Protein AF-A0A7V6V5A8-F1 (afdb_monomer_lite)

Secondary structure (DSSP, 8-state):
-HHHHHHHHHHHHHHHHHHHHHHHHHHHHHHHHHHHHHHHHHHHHHHHHHHHHHHHHHHHHHHHHHHHHHHHHHHHHHHHHHHTTS----------------------------------PPPP--------------S--TTS--------HHHHHHS-HHHHHHHHHHTT--HHHHHHHTT--HHHHHHHHHHHHHT----

Structure (mmCIF, N/CA/C/O backbone):
data_AF-A0A7V6V5A8-F1
#
_entry.id   AF-A0A7V6V5A8-F1
#
loop_
_atom_site.group_PDB
_atom_site.id
_atom_site.type_symbol
_atom_site.label_atom_id
_atom_site.label_alt_id
_atom_site.label_comp_id
_atom_site.label_asym_id
_atom_site.label_entity_id
_atom_site.label_seq_id
_atom_site.pdbx_PDB_ins_code
_atom_site.Cartn_x
_atom_site.Cartn_y
_atom_site.Cartn_z
_atom_site.occu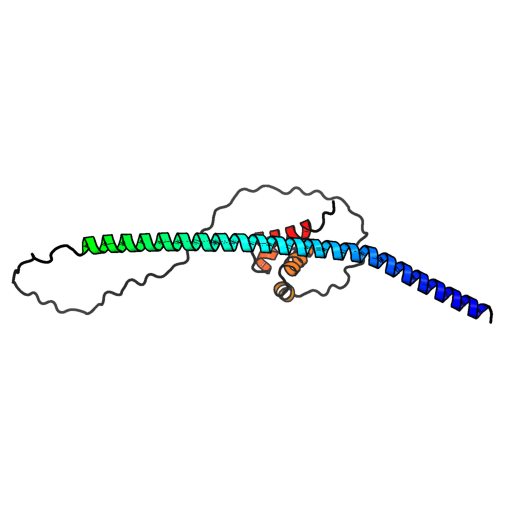pancy
_atom_site.B_iso_or_equiv
_atom_site.auth_seq_id
_atom_site.auth_comp_id
_atom_site.auth_asym_id
_atom_site.auth_atom_id
_atom_site.pdbx_PDB_model_num
ATOM 1 N N . MET A 1 1 ? 39.277 14.560 -41.564 1.00 68.56 1 MET A N 1
ATOM 2 C CA . MET A 1 1 ? 38.309 15.421 -40.842 1.00 68.56 1 MET A CA 1
ATOM 3 C C . MET A 1 1 ? 36.874 14.905 -40.958 1.00 68.56 1 MET A C 1
ATOM 5 O O . MET A 1 1 ? 36.234 14.772 -39.927 1.00 68.56 1 MET A O 1
ATOM 9 N N . SER A 1 2 ? 36.402 14.507 -42.145 1.00 85.44 2 SER A N 1
ATOM 10 C CA . SER A 1 2 ? 35.048 13.951 -42.369 1.00 85.44 2 SER A CA 1
ATOM 11 C C . SER A 1 2 ? 34.701 12.685 -41.563 1.00 85.44 2 SER A C 1
ATOM 13 O O . SER A 1 2 ? 33.570 12.532 -41.111 1.00 85.44 2 SER A O 1
ATOM 15 N N . ALA A 1 3 ? 35.663 11.784 -41.336 1.00 90.06 3 ALA A N 1
ATOM 16 C CA . ALA A 1 3 ? 35.426 10.569 -40.548 1.00 90.06 3 ALA A CA 1
ATOM 17 C C . ALA A 1 3 ? 35.150 10.867 -39.061 1.00 90.06 3 ALA A C 1
ATOM 19 O O . ALA A 1 3 ? 34.267 10.266 -38.459 1.00 90.06 3 ALA A O 1
ATOM 20 N N . ILE A 1 4 ? 35.858 11.843 -38.482 1.00 91.81 4 ILE A N 1
ATOM 21 C CA . ILE A 1 4 ? 35.695 12.229 -37.072 1.00 91.81 4 ILE A CA 1
ATOM 22 C C . ILE A 1 4 ? 34.322 12.878 -36.864 1.00 91.81 4 ILE A C 1
ATOM 24 O O . ILE A 1 4 ? 33.613 12.535 -35.922 1.00 91.81 4 ILE A O 1
ATOM 28 N N . THR A 1 5 ? 33.905 13.759 -37.779 1.00 93.69 5 THR A N 1
ATOM 29 C CA . THR A 1 5 ? 32.572 14.375 -37.725 1.00 93.69 5 THR A CA 1
ATOM 30 C C . THR A 1 5 ? 31.456 13.341 -37.867 1.00 93.69 5 THR A C 1
ATOM 32 O O . THR A 1 5 ? 30.456 13.438 -37.164 1.00 93.69 5 THR A O 1
ATOM 35 N N . ALA A 1 6 ? 31.633 12.313 -38.707 1.00 93.06 6 ALA A N 1
ATOM 36 C CA . ALA A 1 6 ? 30.655 11.231 -38.845 1.00 93.06 6 ALA A CA 1
ATOM 37 C C . ALA A 1 6 ? 30.511 10.405 -37.553 1.00 93.06 6 ALA A C 1
ATOM 39 O O . ALA A 1 6 ? 29.392 10.109 -37.132 1.00 93.06 6 ALA A O 1
ATOM 40 N N . VAL A 1 7 ? 31.625 10.096 -36.878 1.00 95.44 7 VAL A N 1
ATOM 41 C CA . VAL A 1 7 ? 31.605 9.385 -35.588 1.00 95.44 7 VAL A CA 1
ATOM 42 C C . VAL A 1 7 ? 30.905 10.218 -34.512 1.00 95.44 7 VAL A C 1
ATOM 44 O O . VAL A 1 7 ? 30.037 9.696 -33.814 1.00 95.44 7 VAL A O 1
ATOM 47 N N . LEU A 1 8 ? 31.192 11.519 -34.414 1.00 94.62 8 LEU A N 1
ATOM 48 C CA . LEU A 1 8 ? 30.535 12.393 -33.434 1.00 94.62 8 LEU A CA 1
ATOM 49 C C . LEU A 1 8 ? 29.016 12.474 -33.645 1.00 94.62 8 LEU A C 1
ATOM 51 O O . LEU A 1 8 ? 28.260 12.406 -32.677 1.00 94.62 8 LEU A O 1
ATOM 55 N N . ILE A 1 9 ? 28.564 12.546 -34.900 1.00 94.94 9 ILE A N 1
ATOM 56 C CA . ILE A 1 9 ? 27.133 12.541 -35.233 1.00 94.94 9 ILE A CA 1
ATOM 57 C C . ILE A 1 9 ? 26.485 11.207 -34.834 1.00 94.94 9 ILE A C 1
ATOM 59 O O . ILE A 1 9 ? 25.392 11.208 -34.270 1.00 94.94 9 ILE A O 1
ATOM 63 N N . SER A 1 10 ? 27.162 10.076 -35.059 1.00 95.19 10 SER A N 1
ATOM 64 C CA . SER A 1 10 ? 26.635 8.759 -34.673 1.00 95.19 10 SER A CA 1
ATOM 65 C C . SER A 1 10 ? 26.472 8.605 -33.155 1.00 95.19 10 SER A C 1
ATOM 67 O O . SER A 1 10 ? 25.456 8.088 -32.695 1.00 95.19 10 SER A O 1
ATOM 69 N N . ILE A 1 11 ? 27.419 9.128 -32.370 1.00 96.06 11 ILE A N 1
ATOM 70 C CA . ILE A 1 11 ? 27.354 9.109 -30.903 1.00 96.06 11 ILE A CA 1
ATOM 71 C C . ILE A 1 11 ? 26.218 10.010 -30.411 1.00 96.06 11 ILE A C 1
ATOM 73 O O . ILE A 1 11 ? 25.440 9.599 -29.553 1.00 96.06 11 ILE A O 1
ATOM 77 N N . ALA A 1 12 ? 26.078 11.213 -30.974 1.00 96.50 12 ALA A N 1
ATOM 78 C CA . ALA A 1 12 ? 24.984 12.114 -30.620 1.00 96.50 12 ALA A CA 1
ATOM 79 C C . ALA A 1 12 ? 23.611 11.482 -30.911 1.00 96.50 12 ALA A C 1
ATOM 81 O O . ALA A 1 12 ? 22.717 11.535 -30.067 1.00 96.50 12 ALA A O 1
ATOM 82 N N . ALA A 1 13 ? 23.461 10.819 -32.063 1.00 96.25 13 ALA A N 1
ATOM 83 C CA . ALA A 1 13 ? 22.238 10.100 -32.412 1.00 96.25 13 ALA A CA 1
ATOM 84 C C . ALA A 1 13 ? 21.942 8.947 -31.436 1.00 96.25 13 ALA A C 1
ATOM 86 O O . ALA A 1 13 ? 20.798 8.781 -31.012 1.00 96.25 13 ALA A O 1
ATOM 87 N N . LEU A 1 14 ? 22.969 8.194 -31.024 1.00 96.62 14 LEU A N 1
ATOM 88 C CA . LEU A 1 14 ? 22.838 7.127 -30.028 1.00 96.62 14 LEU A CA 1
ATOM 89 C C . LEU A 1 14 ? 22.358 7.672 -28.673 1.00 96.62 14 LEU A C 1
ATOM 91 O O . LEU A 1 14 ? 21.440 7.113 -28.078 1.00 96.62 14 LEU A O 1
ATOM 95 N N . LEU A 1 15 ? 22.940 8.775 -28.194 1.00 96.31 15 LEU A N 1
ATOM 96 C CA . LEU A 1 15 ? 22.560 9.382 -26.914 1.00 96.31 15 LEU A CA 1
ATOM 97 C C . LEU A 1 15 ? 21.110 9.872 -26.919 1.00 96.31 15 LEU A C 1
ATOM 99 O O . LEU A 1 15 ? 20.386 9.657 -25.948 1.00 96.31 15 LEU A O 1
ATOM 103 N N . ILE A 1 16 ? 20.668 10.474 -28.025 1.00 96.25 16 ILE A N 1
ATOM 104 C CA . ILE A 1 16 ? 19.274 10.897 -28.193 1.00 96.25 16 ILE A CA 1
ATOM 105 C C . ILE A 1 16 ? 18.347 9.678 -28.182 1.00 96.25 16 ILE A C 1
ATOM 107 O O . ILE A 1 16 ? 17.332 9.692 -27.489 1.00 96.25 16 ILE A O 1
ATOM 111 N N . ALA A 1 17 ? 18.702 8.602 -28.888 1.00 95.81 17 ALA A N 1
ATOM 112 C CA . ALA A 1 17 ? 17.904 7.379 -28.904 1.00 95.81 17 ALA A CA 1
ATOM 113 C C . ALA A 1 17 ? 17.775 6.753 -27.505 1.00 95.81 17 ALA A C 1
ATOM 115 O O . ALA A 1 17 ? 16.677 6.360 -27.112 1.00 95.81 17 ALA A O 1
ATOM 116 N N . ILE A 1 18 ? 18.863 6.717 -26.727 1.00 94.56 18 ILE A N 1
ATOM 117 C CA . ILE A 1 18 ? 18.848 6.220 -25.343 1.00 94.56 18 ILE A CA 1
ATOM 118 C C . ILE A 1 18 ? 17.965 7.107 -24.460 1.00 94.56 18 ILE A C 1
ATOM 120 O O . ILE A 1 18 ? 17.141 6.579 -23.721 1.00 94.56 18 ILE A O 1
ATOM 124 N N . ALA A 1 19 ? 18.086 8.434 -24.555 1.00 92.94 19 ALA A N 1
ATOM 125 C CA . ALA A 1 19 ? 17.271 9.364 -23.772 1.00 92.94 19 ALA A CA 1
ATOM 126 C C . ALA A 1 19 ? 15.770 9.240 -24.090 1.00 92.94 19 ALA A C 1
ATOM 128 O O . ALA A 1 19 ? 14.932 9.274 -23.190 1.00 92.94 19 ALA A O 1
ATOM 129 N N . LEU A 1 20 ? 15.418 9.048 -25.364 1.00 90.44 20 LEU A N 1
ATOM 130 C CA . LEU A 1 20 ? 14.035 8.788 -25.765 1.00 90.44 20 LEU A CA 1
ATOM 131 C C . LEU A 1 20 ? 13.553 7.427 -25.254 1.00 90.44 20 LEU A C 1
ATOM 133 O O . LEU A 1 20 ? 12.428 7.319 -24.773 1.00 90.44 20 LEU A O 1
ATOM 137 N N . PHE A 1 21 ? 14.402 6.400 -25.312 1.00 90.94 21 PHE A N 1
ATOM 138 C CA . PHE A 1 21 ? 14.072 5.072 -24.803 1.00 90.94 21 PHE A CA 1
ATOM 139 C C . PHE A 1 21 ? 13.821 5.083 -23.289 1.00 90.94 21 PHE A C 1
ATOM 141 O O . PHE A 1 21 ? 12.821 4.528 -22.832 1.00 90.94 21 PHE A O 1
ATOM 148 N N . THR A 1 22 ? 14.677 5.748 -22.506 1.00 90.62 22 THR A N 1
ATOM 149 C CA . THR A 1 22 ? 14.510 5.853 -21.049 1.00 90.62 22 THR A CA 1
ATOM 150 C C . THR A 1 22 ? 13.278 6.670 -20.680 1.00 90.62 22 THR A C 1
ATOM 152 O O . THR A 1 22 ? 12.503 6.218 -19.840 1.00 90.62 22 THR A O 1
ATOM 155 N N . MET A 1 23 ? 13.035 7.806 -21.342 1.00 88.12 23 MET A N 1
ATOM 156 C CA . MET A 1 23 ? 11.841 8.635 -21.129 1.00 88.12 23 MET A CA 1
ATOM 157 C C . MET A 1 23 ? 10.552 7.856 -21.425 1.00 88.12 23 MET A C 1
ATOM 159 O O . MET A 1 23 ? 9.600 7.900 -20.645 1.00 88.12 23 MET A O 1
ATOM 163 N N . SER A 1 24 ? 10.518 7.108 -22.531 1.00 82.31 24 SER A N 1
ATOM 164 C CA . SER A 1 24 ? 9.360 6.286 -22.900 1.00 82.31 24 SER A CA 1
ATOM 165 C C . SER A 1 24 ? 9.109 5.164 -21.894 1.00 82.31 24 SER A C 1
ATOM 167 O O . SER A 1 24 ? 7.960 4.910 -21.538 1.00 82.31 24 SER A O 1
ATOM 169 N N . ARG A 1 25 ? 10.168 4.527 -21.375 1.00 79.62 25 ARG A N 1
ATOM 170 C CA . ARG A 1 25 ? 10.032 3.506 -20.325 1.00 79.62 25 ARG A CA 1
ATOM 171 C C . ARG A 1 25 ? 9.592 4.091 -18.985 1.00 79.62 25 ARG A C 1
ATOM 173 O O . ARG A 1 25 ? 8.800 3.471 -18.284 1.00 79.62 25 ARG A O 1
ATOM 180 N N . GLN A 1 26 ? 10.095 5.272 -18.633 1.00 79.12 26 GLN A N 1
ATOM 181 C CA . GLN A 1 26 ? 9.761 5.946 -17.380 1.00 79.12 26 GLN A CA 1
ATOM 182 C C . GLN A 1 26 ? 8.303 6.385 -17.330 1.00 79.12 26 GLN A C 1
ATOM 184 O O . GLN A 1 26 ? 7.700 6.268 -16.273 1.00 79.12 26 GLN A O 1
ATOM 189 N N . LYS A 1 27 ? 7.720 6.843 -18.444 1.00 78.94 27 LYS A N 1
ATOM 190 C CA . LYS A 1 27 ? 6.299 7.223 -18.482 1.00 78.94 27 LYS A CA 1
ATOM 191 C C . LYS A 1 27 ? 5.378 6.055 -18.134 1.00 78.94 27 LYS A C 1
ATOM 193 O O . LYS A 1 27 ? 4.579 6.178 -17.215 1.00 78.94 27 LYS A O 1
ATOM 198 N N . ALA A 1 28 ? 5.567 4.916 -18.802 1.00 72.88 28 ALA A N 1
ATOM 199 C CA . ALA A 1 28 ? 4.766 3.716 -18.555 1.00 72.88 28 ALA A CA 1
ATOM 200 C C . ALA A 1 28 ? 4.934 3.184 -17.123 1.00 72.88 28 ALA A C 1
ATOM 202 O O . ALA A 1 28 ? 3.999 2.659 -16.535 1.00 72.88 28 ALA A O 1
ATOM 203 N N . PHE A 1 29 ? 6.128 3.335 -16.548 1.00 75.12 29 PHE A N 1
ATOM 204 C CA . PHE A 1 29 ? 6.374 2.980 -15.157 1.00 75.12 29 PHE A CA 1
ATOM 205 C C . PHE A 1 29 ? 5.666 3.955 -14.209 1.00 75.12 29 PHE A C 1
ATOM 207 O O . PHE A 1 29 ? 4.905 3.526 -13.354 1.00 75.12 29 PHE A O 1
ATOM 214 N N . MET A 1 30 ? 5.863 5.263 -14.389 1.00 76.12 30 MET A N 1
ATOM 215 C CA . MET A 1 30 ? 5.342 6.308 -13.504 1.00 76.12 30 MET A CA 1
ATOM 216 C C . MET A 1 30 ? 3.815 6.280 -13.386 1.00 76.12 30 MET A C 1
ATOM 218 O O . MET A 1 30 ? 3.296 6.481 -12.292 1.00 76.12 30 MET A O 1
ATOM 222 N N . GLU A 1 31 ? 3.106 6.000 -14.481 1.00 80.88 31 GLU A N 1
ATOM 223 C CA . GLU A 1 31 ? 1.644 5.866 -14.475 1.00 80.88 31 GLU A CA 1
ATOM 224 C C . GLU A 1 31 ? 1.182 4.754 -13.520 1.00 80.88 31 GLU A C 1
ATOM 226 O O . GLU A 1 31 ? 0.312 4.995 -12.685 1.00 80.88 31 GLU A O 1
ATOM 231 N N . SER A 1 32 ? 1.841 3.593 -13.536 1.00 77.75 32 SER A N 1
ATOM 232 C CA . SER A 1 32 ? 1.533 2.482 -12.626 1.00 77.75 32 SER A CA 1
ATOM 233 C C . SER A 1 32 ? 1.827 2.805 -11.157 1.00 77.75 32 SER A C 1
ATOM 235 O O . SER A 1 32 ? 1.059 2.416 -10.279 1.00 77.75 32 SER A O 1
ATOM 237 N N . TYR A 1 33 ? 2.913 3.535 -10.864 1.00 77.56 33 TYR A N 1
ATOM 238 C CA . TYR A 1 33 ? 3.215 3.969 -9.488 1.00 77.56 33 TYR A CA 1
ATOM 239 C C . TYR A 1 33 ? 2.201 4.978 -8.976 1.00 77.56 33 TYR A C 1
ATOM 241 O O . TYR A 1 33 ? 1.793 4.908 -7.820 1.00 77.56 33 TYR A O 1
ATOM 249 N N . LEU A 1 34 ? 1.809 5.923 -9.827 1.00 83.38 34 LEU A N 1
ATOM 250 C CA . LEU A 1 34 ? 0.877 6.976 -9.457 1.00 83.38 34 LEU A CA 1
ATOM 251 C C . LEU A 1 34 ? -0.529 6.414 -9.238 1.00 83.38 34 LEU A C 1
ATOM 253 O O . LEU A 1 34 ? -1.215 6.837 -8.310 1.00 83.38 34 LEU A O 1
ATOM 257 N N . GLN A 1 35 ? -0.923 5.421 -10.036 1.00 86.50 35 GLN A N 1
ATOM 258 C CA . GLN A 1 35 ? -2.166 4.689 -9.837 1.00 86.50 35 GLN A CA 1
ATOM 259 C C . GLN A 1 35 ? -2.150 3.910 -8.518 1.00 86.50 35 GLN A C 1
ATOM 261 O O . GLN A 1 35 ? -3.003 4.154 -7.673 1.00 86.50 35 GLN A O 1
ATOM 266 N N . LEU A 1 36 ? -1.132 3.075 -8.283 1.00 84.94 36 LEU A N 1
ATOM 267 C CA . LEU A 1 36 ? -1.008 2.318 -7.032 1.00 84.94 36 LEU A CA 1
ATOM 268 C C . LEU A 1 36 ? -0.982 3.235 -5.801 1.00 84.94 36 LEU A C 1
ATOM 270 O O . LEU A 1 36 ? -1.574 2.922 -4.769 1.00 84.94 36 LEU A O 1
ATOM 274 N N . PHE A 1 37 ? -0.295 4.373 -5.904 1.00 87.56 37 PHE A N 1
ATOM 275 C CA . PHE A 1 37 ? -0.231 5.360 -4.834 1.00 87.56 37 PHE A CA 1
ATOM 276 C C . PHE A 1 37 ? -1.600 5.981 -4.547 1.00 87.56 37 PHE A C 1
ATOM 278 O O . PHE A 1 37 ? -1.985 6.070 -3.384 1.00 87.56 37 PHE A O 1
ATOM 285 N N . ASN A 1 38 ? -2.347 6.373 -5.581 1.00 91.12 38 ASN A N 1
ATOM 286 C CA . ASN A 1 38 ? -3.700 6.900 -5.417 1.00 91.12 38 ASN A CA 1
ATOM 287 C C . ASN A 1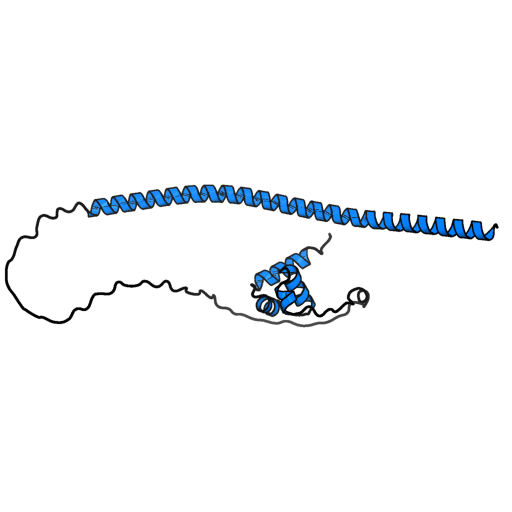 38 ? -4.661 5.850 -4.857 1.00 91.12 38 ASN A C 1
ATOM 289 O O . ASN A 1 38 ? -5.458 6.182 -3.984 1.00 91.12 38 ASN A O 1
ATOM 293 N N . ASP A 1 39 ? -4.552 4.599 -5.299 1.00 92.56 39 ASP A N 1
ATOM 294 C CA . ASP A 1 39 ? -5.372 3.497 -4.793 1.00 92.56 39 ASP A CA 1
ATOM 295 C C . ASP A 1 39 ? -5.084 3.252 -3.306 1.00 92.56 39 ASP A C 1
ATOM 297 O O . ASP A 1 39 ? -6.003 3.205 -2.491 1.00 92.56 39 ASP A O 1
ATOM 301 N N . THR A 1 40 ? -3.802 3.216 -2.925 1.00 91.81 40 THR A N 1
ATOM 302 C CA . THR A 1 40 ? -3.374 3.073 -1.523 1.00 91.81 40 THR A CA 1
ATOM 303 C C . THR A 1 40 ? -3.832 4.261 -0.673 1.00 91.81 40 THR A C 1
ATOM 305 O O . THR A 1 40 ? -4.287 4.089 0.456 1.00 91.81 40 THR A O 1
ATOM 308 N N . LEU A 1 41 ? -3.725 5.483 -1.202 1.00 92.06 41 LEU A N 1
ATOM 309 C CA . LEU A 1 41 ? -4.172 6.692 -0.515 1.00 92.06 41 LEU A CA 1
ATOM 310 C C . LEU A 1 41 ? -5.694 6.690 -0.328 1.00 92.06 41 LEU A C 1
ATOM 312 O O . LEU A 1 41 ? -6.184 7.060 0.739 1.00 92.06 41 LEU A O 1
ATOM 316 N N . SER A 1 42 ? -6.430 6.237 -1.343 1.00 92.69 42 SER A N 1
ATOM 317 C CA . SER A 1 42 ? -7.880 6.075 -1.301 1.00 92.69 42 SER A CA 1
ATOM 318 C C . SER A 1 42 ? -8.285 5.033 -0.261 1.00 92.69 42 SER A C 1
ATOM 320 O O . SER A 1 42 ? -9.138 5.314 0.578 1.00 92.69 42 SER A O 1
ATOM 322 N N . GLU A 1 43 ? -7.644 3.866 -0.252 1.00 92.25 43 GLU A N 1
ATOM 323 C CA . GLU A 1 43 ? -7.896 2.812 0.735 1.00 92.25 43 GLU A CA 1
ATOM 324 C C . GLU A 1 43 ? -7.614 3.303 2.161 1.00 92.25 43 GLU A C 1
ATOM 326 O O . GLU A 1 43 ? -8.467 3.182 3.038 1.00 92.25 43 GLU A O 1
ATOM 331 N N . ALA A 1 44 ? -6.471 3.955 2.386 1.00 92.06 44 ALA A N 1
ATOM 332 C CA . ALA A 1 44 ? -6.131 4.528 3.686 1.00 92.06 44 ALA A CA 1
ATOM 333 C C . ALA A 1 44 ? -7.136 5.603 4.134 1.00 92.06 44 ALA A C 1
ATOM 335 O O . ALA A 1 44 ? -7.461 5.698 5.320 1.00 92.06 44 ALA A O 1
ATOM 336 N N . SER A 1 45 ? -7.648 6.408 3.197 1.00 92.12 45 SER A N 1
ATOM 337 C CA . SER A 1 45 ? -8.674 7.410 3.498 1.00 92.12 45 SER A CA 1
ATOM 338 C C . SER A 1 45 ? -10.017 6.781 3.878 1.00 92.12 45 SER A C 1
ATOM 340 O O . SER A 1 45 ? -10.686 7.280 4.780 1.00 92.12 45 SER A O 1
ATOM 342 N N . LEU A 1 46 ? -10.370 5.652 3.260 1.00 93.25 46 LEU A N 1
ATOM 343 C CA . LEU A 1 46 ? -11.602 4.921 3.536 1.00 93.25 46 LEU A CA 1
ATOM 344 C C . LEU A 1 46 ? -11.541 4.230 4.903 1.00 93.25 46 LEU A C 1
ATOM 346 O O . LEU A 1 46 ? -12.457 4.374 5.704 1.00 93.25 46 LEU A O 1
ATOM 350 N N . VAL A 1 47 ? -10.412 3.595 5.229 1.00 94.88 47 VAL A N 1
ATOM 351 C CA . VAL A 1 47 ? -10.172 3.020 6.565 1.00 94.88 47 VAL A CA 1
ATOM 352 C C . VAL A 1 47 ? -10.237 4.093 7.649 1.00 94.88 47 VAL A C 1
ATOM 354 O O . VAL A 1 47 ? -10.796 3.866 8.720 1.00 94.88 47 VAL A O 1
ATOM 357 N N . ARG A 1 48 ? -9.687 5.284 7.385 1.00 94.56 48 ARG A N 1
ATOM 358 C CA 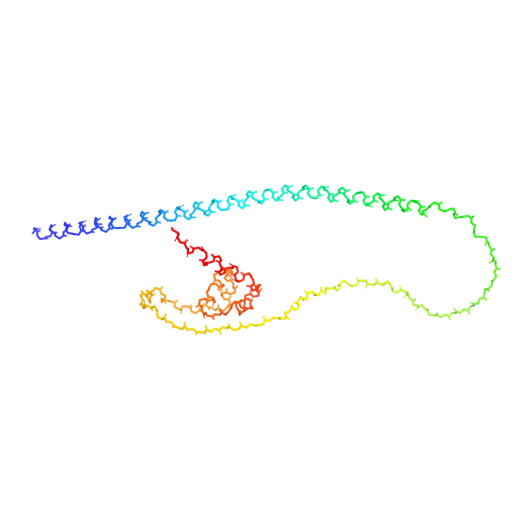. ARG A 1 48 ? -9.793 6.412 8.315 1.00 94.56 48 ARG A CA 1
ATOM 359 C C . ARG A 1 48 ? -11.253 6.794 8.564 1.00 94.56 48 ARG A C 1
ATOM 361 O O . ARG A 1 48 ? -11.608 7.042 9.711 1.00 94.56 48 ARG A O 1
ATOM 368 N N . GLN A 1 49 ? -12.067 6.851 7.515 1.00 94.31 49 GLN A N 1
ATOM 369 C CA . GLN A 1 49 ? -13.484 7.185 7.627 1.00 94.31 49 GLN A CA 1
ATOM 370 C C . GLN A 1 49 ? -14.259 6.120 8.418 1.00 94.31 49 GLN A C 1
ATOM 372 O O . GLN A 1 49 ? -15.047 6.466 9.297 1.00 94.31 49 GLN A O 1
ATOM 377 N N . ASP A 1 50 ? -13.984 4.838 8.174 1.00 94.69 50 ASP A N 1
ATOM 378 C CA . ASP A 1 50 ? -14.569 3.735 8.944 1.00 94.69 50 ASP A CA 1
ATOM 379 C C . ASP A 1 50 ? -14.174 3.804 10.425 1.00 94.69 50 ASP A C 1
ATOM 381 O O . ASP A 1 50 ? -15.002 3.575 11.306 1.00 94.69 50 ASP A O 1
ATOM 385 N N . LEU A 1 51 ? -12.921 4.162 10.720 1.00 92.00 51 LEU A N 1
ATOM 386 C CA . LEU A 1 51 ? -12.436 4.307 12.091 1.00 92.00 51 LEU A CA 1
ATOM 387 C C . LEU A 1 51 ? -13.086 5.498 12.804 1.00 92.00 51 LEU A C 1
ATOM 389 O O . LEU A 1 51 ? -13.395 5.406 13.988 1.00 92.00 51 LEU A O 1
ATOM 393 N N . GLU A 1 52 ? -13.338 6.592 12.086 1.00 94.88 52 GLU A N 1
ATOM 394 C CA . GLU A 1 52 ? -14.071 7.750 12.601 1.00 94.88 52 GLU A CA 1
ATOM 395 C C . GLU A 1 52 ? -15.523 7.383 12.940 1.00 94.88 52 GLU A C 1
ATOM 397 O O . GLU A 1 52 ? -15.980 7.656 14.051 1.00 94.88 52 GLU A O 1
ATOM 402 N N . ALA A 1 53 ? -16.203 6.649 12.056 1.00 92.88 53 ALA A N 1
ATOM 403 C CA . ALA A 1 53 ? -17.548 6.138 12.315 1.00 92.88 53 ALA A CA 1
ATOM 404 C C . ALA A 1 53 ? -17.573 5.131 13.477 1.00 92.88 53 ALA A C 1
ATOM 406 O O . ALA A 1 53 ? -18.469 5.154 14.322 1.00 92.88 53 ALA A O 1
ATOM 407 N N . MET A 1 54 ? -16.586 4.238 13.563 1.00 89.69 54 MET A N 1
ATOM 408 C CA . MET A 1 54 ? -16.483 3.286 14.668 1.00 89.69 54 MET A CA 1
ATOM 409 C C . MET A 1 54 ? -16.221 3.998 15.998 1.00 89.69 54 MET A C 1
ATOM 411 O O . MET A 1 54 ? -16.769 3.591 17.020 1.00 89.69 54 MET A O 1
ATOM 415 N N . MET A 1 55 ? -15.423 5.066 15.993 1.00 91.69 55 MET A N 1
ATOM 416 C CA . MET A 1 55 ? -15.150 5.874 17.178 1.00 91.69 55 MET A CA 1
ATOM 417 C C . MET A 1 55 ? -16.409 6.594 17.665 1.00 91.69 55 MET A C 1
ATOM 419 O O . MET A 1 55 ? -16.689 6.564 18.860 1.00 91.69 55 MET A O 1
ATOM 423 N N . GLU A 1 56 ? -17.196 7.177 16.762 1.00 93.31 56 GLU A N 1
ATOM 424 C CA . GLU A 1 56 ? -18.484 7.794 17.101 1.00 93.31 56 GLU A CA 1
ATOM 425 C C . GLU A 1 56 ? -19.441 6.775 17.740 1.00 93.31 56 GLU A C 1
ATOM 427 O O . GLU A 1 56 ? -19.985 7.011 18.821 1.00 93.31 56 GLU A O 1
ATOM 432 N N . ASN A 1 57 ? -19.552 5.585 17.142 1.00 88.94 57 ASN A N 1
ATOM 433 C CA . ASN A 1 57 ? -20.350 4.494 17.700 1.00 88.94 57 ASN A CA 1
ATOM 434 C C . ASN A 1 57 ? -19.815 4.015 19.062 1.00 88.94 57 ASN A C 1
ATOM 436 O O . ASN A 1 57 ? -20.595 3.744 19.972 1.00 88.94 57 ASN A O 1
ATOM 440 N N . ALA A 1 58 ? -18.495 3.915 19.237 1.00 91.69 58 ALA A N 1
ATOM 441 C CA . ALA A 1 58 ? -17.886 3.494 20.497 1.00 91.69 58 ALA A CA 1
ATOM 442 C C . ALA A 1 58 ? -18.148 4.499 21.627 1.00 91.69 58 ALA A C 1
ATOM 444 O O . ALA A 1 58 ? -18.420 4.090 22.757 1.00 91.69 58 ALA A O 1
ATOM 445 N N . VAL A 1 59 ? -18.116 5.801 21.322 1.00 92.19 59 VAL A N 1
ATOM 446 C CA . VAL A 1 59 ? -18.489 6.859 22.271 1.00 92.19 59 VAL A CA 1
ATOM 447 C C . VAL A 1 59 ? -19.949 6.698 22.686 1.00 92.19 59 VAL A C 1
ATOM 449 O O . VAL A 1 59 ? -20.225 6.628 23.882 1.00 92.19 59 VAL A O 1
ATOM 452 N N . GLN A 1 60 ? -20.866 6.524 21.735 1.00 92.06 60 GLN A N 1
ATOM 453 C CA . GLN A 1 60 ? -22.287 6.330 22.035 1.00 92.06 60 GLN A CA 1
ATOM 454 C C . GLN A 1 60 ? -22.549 5.070 22.882 1.00 92.06 60 GLN A C 1
ATOM 456 O O . GLN A 1 60 ? -23.340 5.088 23.830 1.00 92.06 60 GLN A O 1
ATOM 461 N N . VAL A 1 61 ? -21.865 3.965 22.572 1.00 91.38 61 VAL A N 1
ATOM 462 C CA . VAL A 1 61 ? -21.936 2.734 23.372 1.00 91.38 61 VAL A CA 1
ATOM 463 C C . VAL A 1 61 ? -21.415 2.990 24.786 1.00 91.38 61 VAL A C 1
ATOM 465 O O . VAL A 1 61 ? -22.048 2.558 25.747 1.00 91.38 61 VAL A O 1
ATOM 468 N N . SER A 1 62 ? -20.313 3.730 24.943 1.00 89.75 62 SER A N 1
ATOM 469 C CA . SER A 1 62 ? -19.791 4.083 26.268 1.00 89.75 62 SER A CA 1
ATOM 470 C C . SER A 1 62 ? -20.773 4.925 27.085 1.00 89.75 62 SER A C 1
ATOM 472 O O . SER A 1 62 ? -20.949 4.653 28.269 1.00 89.75 62 SER A O 1
ATOM 474 N N . GLU A 1 63 ? -21.470 5.879 26.460 1.00 91.81 63 GLU A N 1
ATOM 475 C CA . GLU A 1 63 ? -22.502 6.685 27.126 1.00 91.81 63 GLU A CA 1
ATOM 476 C C . GLU A 1 63 ? -23.653 5.808 27.627 1.00 91.81 63 GLU A C 1
ATOM 478 O O . GLU A 1 63 ? -24.129 5.980 28.747 1.00 91.81 63 GLU A O 1
ATOM 483 N N . THR A 1 64 ? -24.047 4.818 26.826 1.00 91.12 64 THR A N 1
ATOM 484 C CA . THR A 1 64 ? -25.096 3.857 27.190 1.00 91.12 64 THR A CA 1
ATOM 485 C C . THR A 1 64 ? -24.653 2.956 28.348 1.00 91.12 64 THR A C 1
ATOM 487 O O . THR A 1 64 ? -25.418 2.737 29.282 1.00 91.12 64 THR A O 1
ATOM 490 N N . ILE A 1 65 ? -23.406 2.467 28.333 1.00 90.12 65 ILE A N 1
ATOM 491 C CA . ILE A 1 65 ? -22.848 1.652 29.426 1.00 90.12 65 ILE A CA 1
ATOM 492 C C . ILE A 1 65 ? -22.767 2.461 30.725 1.00 90.12 65 ILE A C 1
ATOM 494 O O . ILE A 1 65 ? -23.082 1.931 31.785 1.00 90.12 65 ILE A O 1
ATOM 498 N N . ILE A 1 66 ? -22.364 3.734 30.662 1.00 91.44 66 ILE A N 1
ATOM 499 C CA . ILE A 1 66 ? -22.318 4.608 31.844 1.00 91.44 66 ILE A CA 1
ATOM 500 C C . ILE A 1 66 ? -23.718 4.757 32.448 1.00 91.44 66 ILE A C 1
ATOM 502 O O . ILE A 1 66 ? -23.868 4.635 33.661 1.00 91.44 66 ILE A O 1
ATOM 506 N N . GLN A 1 67 ? -24.740 4.957 31.612 1.00 91.12 67 GLN A N 1
ATOM 507 C CA . GLN A 1 67 ? -26.128 5.046 32.073 1.00 91.12 67 GLN A CA 1
ATOM 508 C C . GLN A 1 67 ? -26.595 3.744 32.740 1.00 91.12 67 GLN A C 1
ATOM 510 O O . GLN A 1 67 ? -27.138 3.789 33.842 1.00 91.12 67 GLN A O 1
ATOM 515 N N . ASP A 1 68 ? -26.327 2.590 32.127 1.00 90.56 68 ASP A N 1
ATOM 516 C CA . ASP A 1 68 ? -26.685 1.274 32.679 1.00 90.56 68 ASP A CA 1
ATOM 517 C C . ASP A 1 68 ? -25.939 0.963 33.996 1.00 90.56 68 ASP A C 1
ATOM 519 O O . ASP A 1 68 ? -26.504 0.411 34.947 1.00 90.56 68 ASP A O 1
ATOM 523 N N . MET A 1 69 ? -24.671 1.382 34.102 1.00 87.62 69 MET A N 1
ATOM 524 C CA . MET A 1 69 ? -23.891 1.283 35.338 1.00 87.62 69 MET A CA 1
ATOM 525 C C . MET A 1 69 ? -24.465 2.164 36.451 1.00 87.62 69 MET A C 1
ATOM 527 O O . MET A 1 69 ? -24.570 1.700 37.589 1.00 87.62 69 MET A O 1
ATOM 531 N N . ASP A 1 70 ? -24.857 3.401 36.150 1.00 91.69 70 ASP A N 1
ATOM 532 C CA . ASP A 1 70 ? -25.470 4.304 37.129 1.00 91.69 70 ASP A CA 1
ATOM 533 C C . ASP A 1 70 ? -26.824 3.771 37.616 1.00 91.69 70 ASP A C 1
ATOM 535 O O . ASP A 1 70 ? -27.093 3.784 38.822 1.00 91.69 70 ASP A O 1
ATOM 539 N N . GLU A 1 71 ? -27.653 3.232 36.716 1.00 90.88 71 GLU A N 1
ATOM 540 C CA . GLU A 1 71 ? -28.911 2.574 37.085 1.00 90.88 71 GLU A CA 1
ATOM 541 C 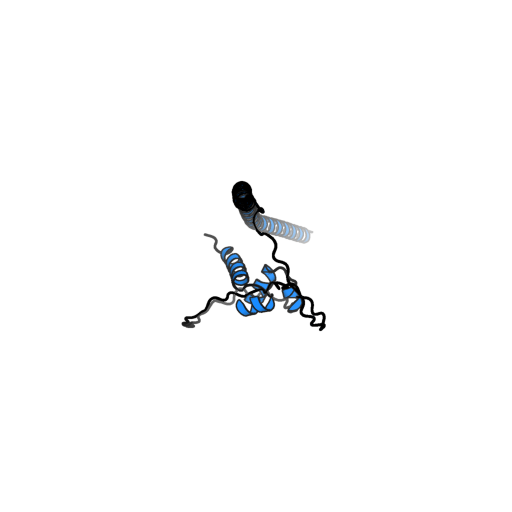C . GLU A 1 71 ? -28.669 1.358 37.985 1.00 90.88 71 GLU A C 1
ATOM 543 O O . GLU A 1 71 ? -29.302 1.224 39.038 1.00 90.88 71 GLU A O 1
ATOM 548 N N . SER A 1 72 ? -27.709 0.504 37.626 1.00 88.88 72 SER A N 1
ATOM 549 C CA . SER A 1 72 ? -27.322 -0.660 38.429 1.00 88.88 72 SER A CA 1
ATOM 550 C C . SER A 1 72 ? -26.842 -0.258 39.829 1.00 88.88 72 SER A C 1
ATOM 552 O O . SER A 1 72 ? -27.222 -0.878 40.825 1.00 88.88 72 SER A O 1
ATOM 554 N N . ILE A 1 73 ? -26.043 0.809 39.945 1.00 88.81 73 ILE A N 1
ATOM 555 C CA . ILE A 1 73 ? -25.562 1.330 41.233 1.00 88.81 73 ILE A CA 1
ATOM 556 C C . ILE A 1 73 ? -26.726 1.858 42.080 1.00 88.81 73 ILE A C 1
ATOM 558 O O . ILE A 1 73 ? -26.791 1.556 43.274 1.00 88.81 73 ILE A O 1
ATOM 562 N N . GLN A 1 74 ? -27.668 2.598 41.492 1.00 88.31 74 GLN A N 1
ATOM 563 C CA . GLN A 1 74 ? -28.844 3.105 42.209 1.00 88.31 74 GLN A CA 1
ATOM 564 C C . GLN A 1 74 ? -29.758 1.969 42.691 1.00 88.31 74 GLN A C 1
ATOM 566 O O . GLN A 1 74 ? -30.237 1.994 43.830 1.00 88.31 74 GLN A O 1
ATOM 571 N N . GL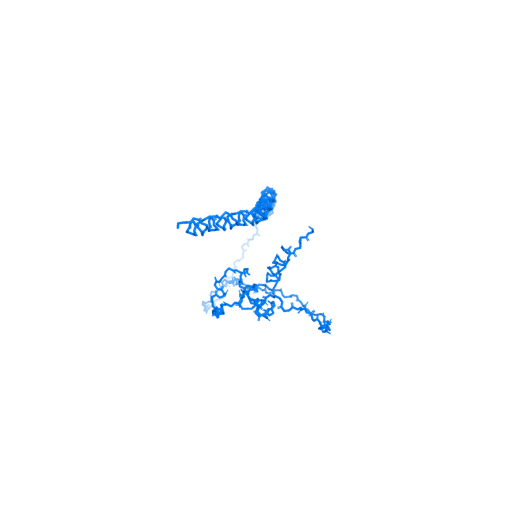N A 1 75 ? -29.957 0.927 41.879 1.00 86.00 75 GLN A N 1
ATOM 572 C CA . GLN A 1 75 ? -30.691 -0.273 42.292 1.00 86.00 75 GLN A CA 1
ATOM 573 C C . GLN A 1 75 ? -30.003 -0.969 43.472 1.00 86.00 75 GLN A C 1
ATOM 575 O O . GLN A 1 75 ? -30.654 -1.321 44.455 1.00 86.00 75 GLN A O 1
ATOM 580 N N . LEU A 1 76 ? -28.677 -1.106 43.437 1.00 83.06 76 LEU A N 1
ATOM 581 C CA . LEU A 1 76 ? -27.917 -1.684 44.547 1.00 83.06 76 LEU A CA 1
ATOM 582 C C . LEU A 1 76 ? -27.981 -0.822 45.817 1.00 83.06 76 LEU A C 1
ATOM 584 O O . LEU A 1 76 ? -28.067 -1.368 46.918 1.00 83.06 76 LEU A O 1
ATOM 588 N N . MET A 1 77 ? -27.967 0.508 45.692 1.00 78.69 77 MET A N 1
ATOM 589 C CA . MET A 1 77 ? -28.122 1.422 46.830 1.00 78.69 77 MET A CA 1
ATOM 590 C C . MET A 1 77 ? -29.510 1.304 47.467 1.00 78.69 77 MET A C 1
ATOM 592 O O . MET A 1 77 ? -29.605 1.178 48.685 1.00 78.69 77 MET A O 1
ATOM 596 N N . THR A 1 78 ? -30.574 1.256 46.664 1.00 78.88 78 THR A N 1
ATOM 597 C CA . THR A 1 78 ? -31.953 1.108 47.167 1.00 78.88 78 THR A CA 1
ATOM 598 C C . THR A 1 78 ? -32.201 -0.261 47.810 1.00 78.88 78 THR A C 1
ATOM 600 O O . THR A 1 78 ? -32.801 -0.336 48.885 1.00 78.88 78 THR A O 1
ATOM 603 N N . LEU A 1 79 ? -31.666 -1.344 47.232 1.00 79.94 79 LEU A N 1
ATOM 604 C CA . LEU A 1 79 ? -31.655 -2.681 47.844 1.00 79.94 79 LEU A CA 1
ATOM 605 C C . LEU A 1 79 ? -30.917 -2.690 49.192 1.00 79.94 79 LEU A C 1
ATOM 607 O O . LEU A 1 79 ? -31.387 -3.285 50.165 1.00 79.94 79 LEU A O 1
ATOM 611 N N . ARG A 1 80 ? -29.776 -1.999 49.271 1.00 74.12 80 ARG A N 1
ATOM 612 C CA . ARG A 1 80 ? -28.964 -1.900 50.489 1.00 74.12 80 ARG A CA 1
ATOM 613 C C . ARG A 1 80 ? -29.632 -1.064 51.583 1.00 74.12 80 ARG A C 1
ATOM 615 O O . ARG A 1 80 ? -29.561 -1.441 52.751 1.00 74.12 80 ARG A O 1
ATOM 622 N N . GLU A 1 81 ? -30.289 0.039 51.236 1.00 69.31 81 GLU A N 1
ATOM 623 C CA . GLU A 1 81 ? -31.031 0.871 52.193 1.00 69.31 81 GLU A CA 1
ATOM 624 C C . GLU A 1 81 ? -32.287 0.167 52.727 1.00 69.31 81 GLU A C 1
ATOM 626 O O . GLU A 1 81 ? -32.572 0.254 53.923 1.00 69.31 81 GLU A O 1
ATOM 631 N N . GLY A 1 82 ? -32.974 -0.629 51.898 1.00 64.62 82 GLY A N 1
ATOM 632 C CA . GLY A 1 82 ? -34.089 -1.473 52.339 1.00 64.62 82 GLY A CA 1
ATOM 633 C C . GLY A 1 82 ? -33.689 -2.496 53.412 1.00 64.62 82 GLY A C 1
ATOM 634 O O . GLY A 1 82 ? -34.435 -2.708 54.368 1.00 64.62 82 GLY A O 1
ATOM 635 N N . MET A 1 83 ? -32.483 -3.070 53.320 1.00 59.38 83 MET A N 1
ATOM 636 C CA . MET A 1 83 ? -31.957 -4.040 54.295 1.00 59.38 83 MET A CA 1
ATOM 637 C C . MET A 1 83 ? -31.454 -3.419 55.610 1.00 59.38 83 MET A C 1
ATOM 639 O O . MET A 1 83 ? -31.396 -4.118 56.619 1.00 59.38 83 MET A O 1
ATOM 643 N N . ASN A 1 84 ? -31.131 -2.122 55.637 1.00 57.44 84 ASN A N 1
ATOM 644 C CA . ASN A 1 84 ? -30.627 -1.434 56.834 1.00 57.44 84 ASN A CA 1
ATOM 645 C C . ASN A 1 84 ? -31.732 -0.839 57.734 1.00 57.44 84 ASN A C 1
ATOM 647 O O . ASN A 1 84 ? -31.422 -0.184 58.727 1.00 57.44 84 ASN A O 1
ATOM 651 N N . SER A 1 85 ? -33.011 -1.063 57.412 1.00 51.16 85 SER A N 1
ATOM 652 C CA . SER A 1 85 ? -34.163 -0.508 58.143 1.00 51.16 85 SER A CA 1
ATOM 653 C C . SER A 1 85 ? -34.820 -1.464 59.157 1.00 51.16 85 SER A C 1
ATOM 655 O O . SER A 1 85 ? -35.854 -1.122 59.733 1.00 51.16 85 SER A O 1
ATOM 657 N N . LEU A 1 86 ? -34.230 -2.636 59.445 1.00 49.34 86 LEU A N 1
ATOM 658 C CA . LEU A 1 86 ? -34.717 -3.472 60.551 1.00 49.34 86 LEU A CA 1
ATOM 659 C C . LEU A 1 86 ? -34.321 -2.866 61.916 1.00 49.34 86 LEU A C 1
ATOM 661 O O . LEU A 1 86 ? -33.137 -2.614 62.150 1.00 49.34 86 LEU A O 1
ATOM 665 N N . PRO A 1 87 ? -35.272 -2.665 62.851 1.00 46.72 87 PRO A N 1
ATOM 666 C CA . PRO A 1 87 ? -34.971 -2.126 64.169 1.00 46.72 87 PRO A CA 1
ATOM 667 C C . PRO A 1 87 ? -34.195 -3.160 64.997 1.00 46.72 87 PRO A C 1
ATOM 669 O O . PRO A 1 87 ? -34.725 -4.205 65.376 1.00 46.72 87 PRO A O 1
ATOM 672 N N . VAL A 1 88 ? -32.936 -2.847 65.318 1.00 49.75 88 VAL A N 1
ATOM 673 C CA . VAL A 1 88 ? -32.104 -3.559 66.306 1.00 49.75 88 VAL A CA 1
ATOM 674 C C . VAL A 1 88 ? -32.620 -3.228 67.711 1.00 49.75 88 VAL A C 1
ATOM 676 O O . VAL A 1 88 ? -32.011 -2.479 68.467 1.00 49.75 88 VAL A O 1
ATOM 679 N N . ALA A 1 89 ? -33.808 -3.721 68.047 1.00 45.84 89 ALA A N 1
ATOM 680 C CA . ALA A 1 89 ? -34.421 -3.527 69.356 1.00 45.84 89 ALA A CA 1
ATOM 681 C C . ALA A 1 89 ? -35.256 -4.750 69.744 1.00 45.84 89 ALA A C 1
ATOM 683 O O . ALA A 1 89 ? -36.467 -4.644 69.883 1.00 45.84 89 ALA A O 1
ATOM 684 N N . ALA A 1 90 ? -34.617 -5.915 69.874 1.00 45.94 90 ALA A N 1
ATOM 685 C CA . ALA A 1 90 ? -35.104 -7.028 70.697 1.00 45.94 90 ALA A CA 1
ATOM 686 C C . ALA A 1 90 ? -34.113 -8.203 70.664 1.00 45.94 90 ALA A C 1
ATOM 688 O O . ALA A 1 90 ? -34.365 -9.205 70.005 1.00 45.94 90 ALA A O 1
ATOM 689 N N . VAL A 1 91 ? -33.008 -8.113 71.405 1.00 46.12 91 VAL A N 1
ATOM 690 C CA . VAL A 1 91 ? -32.443 -9.309 72.050 1.00 46.12 91 VAL A CA 1
ATOM 691 C C . VAL A 1 91 ? -32.059 -8.893 73.465 1.00 46.12 91 VAL A C 1
ATOM 693 O O . VAL A 1 91 ? -31.081 -8.181 73.675 1.00 46.12 91 VAL A O 1
ATOM 696 N N . LEU A 1 92 ? -32.944 -9.253 74.394 1.00 52.28 92 LEU A N 1
ATOM 697 C CA . LEU A 1 92 ? -32.797 -9.114 75.837 1.00 52.28 92 LEU A CA 1
ATOM 698 C C . LEU A 1 92 ? -31.764 -10.111 76.376 1.00 52.28 92 LEU A C 1
ATOM 700 O O . LEU A 1 92 ? -31.527 -11.167 75.793 1.00 52.28 92 LEU A O 1
ATOM 704 N N . GLU A 1 93 ? -31.191 -9.700 77.499 1.00 52.91 93 GLU A N 1
ATOM 705 C CA . GLU A 1 93 ? -30.220 -10.350 78.373 1.00 52.91 93 GLU A CA 1
ATOM 706 C C . GLU A 1 93 ? -30.569 -11.806 78.744 1.00 52.91 93 GLU A C 1
ATOM 708 O O . GLU A 1 93 ? -31.720 -12.1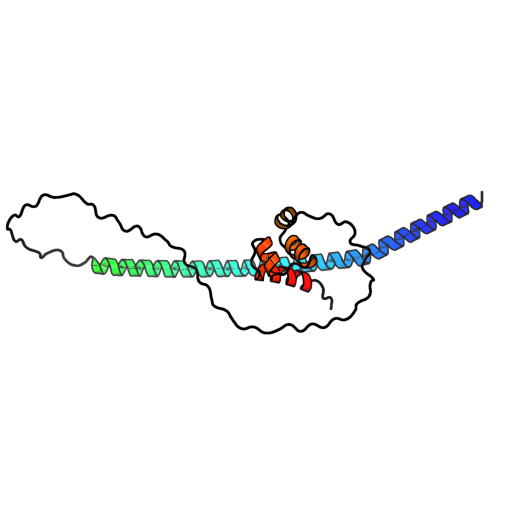10 79.051 1.00 52.91 93 GLU A O 1
ATOM 713 N N . ASP A 1 94 ? -29.552 -12.673 78.814 1.00 49.59 94 ASP A N 1
ATOM 714 C CA . ASP A 1 94 ? -29.522 -13.789 79.769 1.00 49.59 94 ASP A CA 1
ATOM 715 C C . ASP A 1 94 ? -28.072 -14.041 80.221 1.00 49.59 94 ASP A C 1
ATOM 717 O O . ASP A 1 94 ? -27.179 -14.353 79.428 1.00 49.59 94 ASP A O 1
ATOM 721 N N . ASP A 1 95 ? -27.846 -13.813 81.511 1.00 49.25 95 ASP A N 1
ATOM 722 C CA . ASP A 1 95 ? -26.591 -13.984 82.236 1.00 49.25 95 ASP A CA 1
ATOM 723 C C . ASP A 1 95 ? -26.334 -15.469 82.545 1.00 49.25 95 ASP A C 1
ATOM 725 O O . ASP A 1 95 ? -27.215 -16.151 83.061 1.00 49.25 95 ASP A O 1
ATOM 729 N N . GLY A 1 96 ? -25.094 -15.965 82.400 1.00 44.66 96 GLY A N 1
ATOM 730 C CA . GLY A 1 96 ? -24.734 -17.208 83.102 1.00 44.66 96 GLY A CA 1
ATOM 731 C C . GLY A 1 96 ? -23.528 -18.030 82.642 1.00 44.66 96 GLY A C 1
ATOM 732 O O . GLY A 1 96 ? -23.683 -19.079 82.040 1.00 44.66 96 GLY A O 1
ATOM 733 N N . GLN A 1 97 ? -22.340 -17.627 83.101 1.00 39.62 97 GLN A N 1
ATOM 734 C CA . GLN A 1 97 ? -21.215 -18.479 83.541 1.00 39.62 97 GLN A CA 1
ATOM 735 C C . GLN A 1 97 ? -20.443 -19.410 82.567 1.00 39.62 97 GLN A C 1
ATOM 737 O O . GLN A 1 97 ? -20.818 -20.531 82.250 1.00 39.62 97 GLN A O 1
ATOM 742 N N . LEU A 1 98 ? -19.194 -18.987 82.329 1.00 48.00 98 LEU A N 1
ATOM 743 C CA . LEU A 1 98 ? -17.948 -19.678 82.710 1.00 48.00 98 LEU A CA 1
ATOM 744 C C . LEU A 1 98 ? -17.739 -21.152 82.273 1.00 48.00 98 LEU A C 1
ATOM 746 O O . LEU A 1 98 ? -17.990 -22.097 83.019 1.00 48.00 98 LEU A O 1
ATOM 750 N N . SER A 1 99 ? -17.008 -21.349 81.170 1.00 47.94 99 SER A N 1
ATOM 751 C CA . SER A 1 99 ? -15.976 -22.393 81.144 1.00 47.94 99 SER A CA 1
ATOM 752 C C . SER A 1 99 ? -14.724 -21.967 80.391 1.00 47.94 99 SER A C 1
ATOM 754 O O . SER A 1 99 ? -14.686 -21.675 79.202 1.00 47.94 99 SER A O 1
ATOM 756 N N . ARG A 1 100 ? -13.682 -21.923 81.206 1.00 50.38 100 ARG A N 1
ATOM 757 C CA . ARG A 1 100 ? -12.281 -21.645 80.965 1.00 50.38 100 ARG A CA 1
ATOM 758 C C . ARG A 1 100 ? -11.687 -22.755 80.093 1.00 50.38 100 ARG A C 1
ATOM 760 O O . ARG A 1 100 ? -11.445 -23.840 80.602 1.00 50.38 100 ARG A O 1
ATOM 767 N N . HIS A 1 101 ? -11.349 -22.467 78.839 1.00 44.44 101 HIS A N 1
ATOM 768 C CA . HIS A 1 101 ? -10.301 -23.214 78.144 1.00 44.44 101 HIS A CA 1
ATOM 769 C C . HIS A 1 101 ? -9.321 -22.259 77.465 1.00 44.44 101 HIS A C 1
ATOM 771 O O . HIS A 1 101 ? -9.615 -21.560 76.505 1.00 44.44 101 HIS A O 1
ATOM 777 N N . LYS A 1 102 ? -8.137 -22.217 78.069 1.00 44.91 102 LYS A N 1
ATOM 778 C CA . LYS A 1 102 ? -6.921 -21.570 77.601 1.00 44.91 102 LYS A CA 1
ATOM 779 C C . LYS A 1 102 ? -6.286 -22.501 76.567 1.00 44.91 102 LYS A C 1
ATOM 781 O O . LYS A 1 102 ? -5.980 -23.638 76.916 1.00 44.91 102 LYS A O 1
ATOM 786 N N . GLY A 1 103 ? -6.065 -22.027 75.347 1.00 42.53 103 GLY A N 1
ATOM 787 C CA . GLY A 1 103 ? -5.315 -22.774 74.340 1.00 42.53 103 GLY A CA 1
ATOM 788 C C . GLY A 1 103 ? -5.279 -22.066 72.993 1.00 42.53 103 GLY A C 1
ATOM 789 O O . GLY A 1 103 ? -6.310 -21.945 72.354 1.00 42.53 103 GLY A O 1
ATOM 790 N N . GLN A 1 104 ? -4.071 -21.651 72.613 1.00 43.28 104 GLN A N 1
ATOM 791 C CA . GLN A 1 104 ? -3.583 -21.410 71.254 1.00 43.28 104 GLN A CA 1
ATOM 792 C C . GLN A 1 104 ? -4.278 -20.348 70.378 1.00 43.28 104 GLN A C 1
ATOM 794 O O . GLN A 1 104 ? -5.410 -20.484 69.934 1.00 43.28 104 GLN A O 1
ATOM 799 N N . ALA A 1 105 ? -3.509 -19.304 70.070 1.00 51.88 105 ALA A N 1
ATOM 800 C CA . ALA A 1 105 ? -3.767 -18.392 68.972 1.00 51.88 105 ALA A CA 1
ATOM 801 C C . ALA A 1 105 ? -3.607 -19.125 67.632 1.00 51.88 105 ALA A C 1
ATOM 803 O O . ALA A 1 105 ? -2.519 -19.616 67.351 1.00 51.88 105 ALA A O 1
ATOM 804 N N . ASP A 1 106 ? -4.658 -19.125 66.818 1.00 44.16 106 ASP A N 1
ATOM 805 C CA . ASP A 1 106 ? -4.579 -19.281 65.367 1.00 44.16 106 ASP A CA 1
ATOM 806 C C . ASP A 1 106 ? -5.573 -18.296 64.743 1.00 44.16 106 ASP A C 1
ATOM 808 O O . ASP A 1 106 ? -6.787 -18.373 64.941 1.00 44.16 106 ASP A O 1
ATOM 812 N N . LEU A 1 107 ? -5.026 -17.293 64.056 1.00 50.44 107 LEU A N 1
ATOM 813 C CA . LEU A 1 107 ? -5.778 -16.330 63.261 1.00 50.44 107 LEU A CA 1
ATOM 814 C C . LEU A 1 107 ? -6.457 -17.060 62.089 1.00 50.44 107 LEU A C 1
ATOM 816 O O . LEU A 1 107 ? -5.772 -17.784 61.364 1.00 50.44 107 LEU A O 1
ATOM 820 N N . PRO A 1 108 ? -7.739 -16.793 61.791 1.00 47.81 108 PRO A N 1
ATOM 821 C CA . PRO A 1 108 ? -8.293 -17.078 60.477 1.00 47.81 108 PRO A CA 1
ATOM 822 C C . PRO A 1 108 ? -7.601 -16.176 59.450 1.00 47.81 108 PRO A C 1
ATOM 824 O O . PRO A 1 108 ? -7.797 -14.959 59.425 1.00 47.81 108 PRO A O 1
ATOM 827 N N . GLN A 1 109 ? -6.750 -16.776 58.623 1.00 49.66 109 GLN A N 1
ATOM 828 C CA . GLN A 1 109 ? -6.238 -16.154 57.409 1.00 49.66 109 GLN A CA 1
ATOM 829 C C . GLN A 1 109 ? -7.416 -15.792 56.496 1.00 49.66 109 GLN A C 1
ATOM 831 O O . GLN A 1 109 ? -8.324 -16.596 56.278 1.00 49.66 109 GLN A O 1
ATOM 836 N N . ALA A 1 110 ? -7.388 -14.571 55.965 1.00 50.00 110 ALA A N 1
ATOM 837 C CA . ALA A 1 110 ? -8.280 -14.137 54.903 1.00 50.00 110 ALA A CA 1
ATOM 838 C C . ALA A 1 110 ? -8.136 -15.066 53.679 1.00 50.00 110 ALA A C 1
ATOM 840 O O . ALA A 1 110 ? -7.012 -15.454 53.348 1.00 50.00 110 ALA A O 1
ATOM 841 N N . PRO A 1 111 ? -9.225 -15.413 52.973 1.00 52.50 111 PRO A N 1
ATOM 842 C CA . PRO A 1 111 ? -9.114 -16.128 51.713 1.00 52.50 111 PRO A CA 1
ATOM 843 C C . PRO A 1 111 ? -8.486 -15.216 50.652 1.00 52.50 111 PRO A C 1
ATOM 845 O O . PRO A 1 111 ? -9.117 -14.309 50.113 1.00 52.50 111 PRO A O 1
ATOM 848 N N . SER A 1 112 ? -7.219 -15.482 50.348 1.00 48.19 112 SER A N 1
ATOM 849 C CA . SER A 1 112 ? -6.508 -14.981 49.176 1.00 48.19 112 SER A CA 1
ATOM 850 C C . SER A 1 112 ? -7.138 -15.577 47.914 1.00 48.19 112 SER A C 1
ATOM 852 O O . SER A 1 112 ? -6.804 -16.693 47.513 1.00 48.19 112 SER A O 1
ATOM 854 N N . ALA A 1 113 ? -8.058 -14.855 47.275 1.00 41.25 113 ALA A N 1
ATOM 855 C CA . ALA A 1 113 ? -8.519 -15.198 45.934 1.00 41.25 113 ALA A CA 1
ATOM 856 C C . ALA A 1 113 ? -7.387 -14.912 44.933 1.00 41.25 113 ALA A C 1
ATOM 858 O O . ALA A 1 113 ? -7.090 -13.767 44.599 1.00 41.25 113 ALA A O 1
ATOM 859 N N . SER A 1 114 ? -6.719 -15.977 44.501 1.00 44.03 114 SER A N 1
ATOM 860 C CA . SER A 1 114 ? -5.743 -15.973 43.416 1.00 44.03 114 SER A CA 1
ATOM 861 C C . SER A 1 114 ? -6.490 -16.070 42.085 1.00 44.03 114 SER A C 1
ATOM 863 O O . SER A 1 114 ? -7.278 -16.987 41.865 1.00 44.03 114 SER A O 1
ATOM 865 N N . ILE A 1 115 ? -6.254 -15.106 41.195 1.00 40.91 115 ILE A N 1
ATOM 866 C CA . ILE A 1 115 ? -6.750 -15.125 39.816 1.00 40.91 115 ILE A CA 1
ATOM 867 C C . ILE A 1 115 ? -5.927 -16.165 39.048 1.00 40.91 115 ILE A C 1
ATOM 869 O O . ILE A 1 115 ? -4.733 -15.983 38.820 1.00 40.91 115 ILE A O 1
ATOM 873 N N . SER A 1 116 ? -6.571 -17.272 38.682 1.00 37.53 116 SER A N 1
ATOM 874 C CA . SER A 1 116 ? -6.035 -18.301 37.792 1.00 37.53 116 SER A CA 1
ATOM 875 C C . SER A 1 116 ? -6.539 -18.027 36.373 1.00 37.53 116 SER A C 1
ATOM 877 O O . SER A 1 116 ? -7.746 -18.029 36.130 1.00 37.53 116 SER A O 1
ATOM 879 N N . HIS A 1 117 ? -5.619 -17.761 35.441 1.00 44.88 117 HIS A N 1
ATOM 880 C CA . HIS A 1 117 ? -5.901 -17.786 34.007 1.00 44.88 117 HIS A CA 1
ATOM 881 C C . HIS A 1 117 ? -6.329 -19.198 33.614 1.00 44.88 117 HIS A C 1
ATOM 883 O O . HIS A 1 117 ? -5.544 -20.132 33.780 1.00 44.88 117 HIS A O 1
ATOM 889 N N . ASN A 1 118 ? -7.537 -19.350 33.064 1.00 35.28 118 ASN A N 1
ATOM 890 C CA . ASN A 1 118 ? -7.935 -20.603 32.445 1.00 35.28 118 ASN A CA 1
ATOM 891 C C . ASN A 1 118 ? -8.156 -20.447 30.941 1.00 35.28 118 ASN A C 1
ATOM 893 O O . ASN A 1 118 ? -8.794 -19.520 30.450 1.00 35.28 118 ASN A O 1
ATOM 897 N N . ASN A 1 119 ? -7.547 -21.410 30.272 1.00 36.97 119 ASN A N 1
ATOM 898 C CA . ASN A 1 119 ? -7.459 -21.695 28.861 1.00 36.97 119 ASN A CA 1
ATOM 899 C C . ASN A 1 119 ? -8.838 -22.151 28.354 1.00 36.97 119 ASN A C 1
ATOM 901 O O . ASN A 1 119 ? -9.536 -22.889 29.050 1.00 36.97 119 ASN A O 1
ATOM 905 N N . THR A 1 120 ? -9.239 -21.782 27.139 1.00 35.09 120 THR A N 1
ATOM 906 C CA . THR A 1 120 ? -10.351 -22.466 26.458 1.00 35.09 120 THR A CA 1
ATOM 907 C C . THR A 1 120 ? -9.926 -22.796 25.041 1.00 35.09 120 THR A C 1
ATOM 909 O O . THR A 1 120 ? -9.869 -21.949 24.155 1.00 35.09 120 THR A O 1
ATOM 912 N N . GLN A 1 121 ? -9.584 -24.066 24.880 1.00 34.81 121 GLN A N 1
ATOM 913 C CA . GLN A 1 121 ? -9.333 -24.749 23.628 1.00 34.81 121 GLN A CA 1
ATOM 914 C C . GLN A 1 121 ? -10.661 -25.292 23.087 1.00 34.81 121 GLN A C 1
ATOM 916 O O . GLN A 1 121 ? -11.398 -25.903 23.860 1.00 34.81 121 GLN A O 1
ATOM 921 N N . PRO A 1 122 ? -10.970 -25.129 21.792 1.00 39.25 122 PRO A N 1
ATOM 922 C CA . PRO A 1 122 ? -11.960 -25.952 21.124 1.00 39.25 122 PRO A CA 1
ATOM 923 C C . PRO A 1 122 ? -11.291 -27.085 20.338 1.00 39.25 122 PRO A C 1
ATOM 925 O O . PRO A 1 122 ? -10.294 -26.900 19.636 1.00 39.25 122 PRO A O 1
ATOM 928 N N . ASP A 1 123 ? -11.884 -28.262 20.488 1.00 34.28 123 ASP A N 1
ATOM 929 C CA . ASP A 1 123 ? -11.560 -29.519 19.830 1.00 34.28 123 ASP A CA 1
ATOM 930 C C . ASP A 1 123 ? -11.597 -29.434 18.289 1.00 34.28 123 ASP A C 1
ATOM 932 O O . ASP A 1 123 ? -12.531 -28.914 17.681 1.00 34.28 123 ASP A O 1
ATOM 936 N N . GLN A 1 124 ? -10.583 -30.023 17.654 1.00 34.16 124 GLN A N 1
ATOM 937 C CA . GLN A 1 124 ? -10.645 -30.617 16.309 1.00 34.16 124 GLN A CA 1
ATOM 938 C C . GLN A 1 124 ? -10.966 -32.122 16.470 1.00 34.16 124 GLN A C 1
ATOM 940 O O . GLN A 1 124 ? -10.673 -32.634 17.554 1.00 34.16 124 GLN A O 1
ATOM 945 N N . PRO A 1 125 ? -11.468 -32.885 15.460 1.00 48.44 125 PRO A N 1
ATOM 946 C CA . PRO A 1 125 ? -10.989 -32.867 14.062 1.00 48.44 125 PRO A CA 1
ATOM 947 C C . PRO A 1 125 ? -12.025 -33.239 12.968 1.00 48.44 125 PRO A C 1
ATOM 949 O O . PRO A 1 125 ? -13.126 -33.683 13.266 1.00 48.44 125 PRO A O 1
ATOM 952 N N . THR A 1 126 ? -11.656 -33.129 11.681 1.00 32.66 126 THR A N 1
ATOM 953 C CA . THR A 1 126 ? -11.722 -34.234 10.687 1.00 32.66 126 THR A CA 1
ATOM 954 C C . THR A 1 126 ? -10.941 -33.849 9.417 1.00 32.66 126 THR A C 1
ATOM 956 O O . THR A 1 126 ? -11.005 -32.727 8.928 1.00 32.66 126 THR A O 1
ATOM 959 N N . VAL A 1 127 ? -10.166 -34.818 8.937 1.00 37.28 127 VAL A N 1
ATOM 960 C CA . VAL A 1 127 ? -9.153 -34.829 7.869 1.00 37.28 127 VAL A CA 1
ATOM 961 C C . VAL A 1 127 ? -9.791 -35.256 6.530 1.00 37.28 127 VAL A C 1
ATOM 963 O O . VAL A 1 127 ? -10.756 -36.007 6.584 1.00 37.28 127 VAL A O 1
ATOM 966 N N . TYR A 1 128 ? -9.273 -34.834 5.356 1.00 32.69 128 TYR A N 1
ATOM 967 C CA . TYR A 1 128 ? -8.823 -35.748 4.273 1.00 32.69 128 TYR A CA 1
ATOM 968 C C . TYR A 1 128 ? -8.254 -35.081 2.987 1.00 32.69 128 TYR A C 1
ATOM 970 O O . TYR A 1 128 ? -8.936 -34.343 2.289 1.00 32.69 128 TYR A O 1
ATOM 978 N N . TYR A 1 129 ? -6.993 -35.469 2.722 1.00 34.84 129 TYR A N 1
ATOM 979 C CA . TYR A 1 129 ? -6.182 -35.666 1.498 1.00 34.84 129 TYR A CA 1
ATOM 980 C C . TYR A 1 129 ? -5.881 -34.571 0.450 1.00 34.84 129 TYR A C 1
ATOM 982 O O . TYR A 1 129 ? -6.739 -34.123 -0.304 1.00 34.84 129 TYR A O 1
ATOM 990 N N . LEU A 1 130 ? -4.566 -34.328 0.291 1.00 39.41 130 LEU A N 1
ATOM 991 C CA . LEU A 1 130 ? -3.907 -33.960 -0.967 1.00 39.41 130 LEU A CA 1
ATOM 992 C C . LEU A 1 130 ? -4.024 -35.097 -1.993 1.00 39.41 130 LEU A C 1
ATOM 994 O O . LEU A 1 130 ? -3.878 -36.268 -1.647 1.00 39.41 130 LEU A O 1
ATOM 998 N N . THR A 1 131 ? -4.133 -34.735 -3.269 1.00 31.91 131 THR A N 1
ATOM 999 C CA . THR A 1 131 ? -3.549 -35.528 -4.358 1.00 31.91 131 THR A CA 1
ATOM 1000 C C . THR A 1 131 ? -2.711 -34.613 -5.243 1.00 31.91 131 THR A C 1
ATOM 1002 O O . THR A 1 131 ? -3.178 -33.586 -5.730 1.00 31.91 131 THR A O 1
ATOM 1005 N N . GLU A 1 132 ? -1.441 -34.984 -5.360 1.00 44.62 132 GLU A N 1
ATOM 1006 C CA . GLU A 1 132 ? -0.430 -34.439 -6.258 1.00 44.62 132 GLU A CA 1
ATOM 1007 C C . GLU A 1 132 ? -0.826 -34.661 -7.724 1.00 44.62 132 GLU A C 1
ATOM 1009 O O . GLU A 1 132 ? -1.252 -35.760 -8.076 1.00 44.62 132 GLU A O 1
ATOM 1014 N N . GLN A 1 133 ? -0.598 -33.668 -8.591 1.00 31.92 133 GLN A N 1
ATOM 1015 C CA . GLN A 1 133 ? -0.097 -33.937 -9.941 1.00 31.92 133 GLN A CA 1
ATOM 1016 C C . GLN A 1 133 ? 0.554 -32.694 -10.569 1.00 31.92 133 GLN A C 1
ATOM 1018 O O . GLN A 1 133 ? -0.034 -31.625 -10.703 1.00 31.92 133 GLN A O 1
ATOM 1023 N N . GLU A 1 134 ? 1.824 -32.900 -10.881 1.00 49.53 134 GLU A N 1
ATOM 1024 C CA . GLU A 1 134 ? 2.842 -32.082 -11.534 1.00 49.53 134 GLU A CA 1
ATOM 1025 C C . GLU A 1 134 ? 2.498 -31.803 -13.012 1.00 49.53 134 GLU A C 1
ATOM 1027 O O . GLU A 1 134 ? 2.029 -32.724 -13.665 1.00 49.53 134 GLU A O 1
ATOM 1032 N N . GLU A 1 135 ? 2.747 -30.588 -13.538 1.00 37.94 135 GLU A N 1
ATOM 1033 C CA . GLU A 1 135 ? 3.263 -30.344 -14.911 1.00 37.94 135 GLU A CA 1
ATOM 1034 C C . GLU A 1 135 ? 3.706 -28.869 -15.149 1.00 37.94 135 GLU A C 1
ATOM 1036 O O . GLU A 1 135 ? 2.934 -27.919 -15.050 1.00 37.94 135 GLU A O 1
ATOM 1041 N N . ALA A 1 136 ? 5.002 -28.732 -15.465 1.00 38.25 136 ALA A N 1
ATOM 1042 C CA . ALA A 1 136 ? 5.685 -27.853 -16.433 1.00 38.25 136 ALA A CA 1
ATOM 1043 C C . ALA A 1 136 ? 5.299 -26.358 -16.645 1.00 38.25 136 ALA A C 1
ATOM 1045 O O . ALA A 1 136 ? 4.376 -26.028 -17.385 1.00 38.25 136 ALA A O 1
ATOM 1046 N N . TYR A 1 137 ? 6.195 -25.446 -16.221 1.00 39.34 137 TYR A N 1
ATOM 1047 C CA . TYR A 1 137 ? 6.375 -24.100 -16.813 1.00 39.34 137 TYR A CA 1
ATOM 1048 C C . TYR A 1 137 ? 7.846 -23.851 -17.227 1.00 39.34 137 TYR A C 1
ATOM 1050 O O . TYR A 1 137 ? 8.762 -24.280 -16.517 1.00 39.34 137 TYR A O 1
ATOM 1058 N N . PRO A 1 138 ? 8.123 -23.141 -18.345 1.00 41.59 138 PRO A N 1
ATOM 1059 C CA . PRO A 1 138 ? 9.477 -22.967 -18.869 1.00 41.59 138 PRO A CA 1
ATOM 1060 C C . PRO A 1 138 ? 10.242 -21.791 -18.226 1.00 41.59 138 PRO A C 1
ATOM 1062 O O . PRO A 1 138 ? 9.875 -20.628 -18.353 1.00 41.59 138 PRO A O 1
ATOM 1065 N N . ALA A 1 139 ? 11.340 -22.134 -17.549 1.00 44.44 139 ALA A N 1
ATOM 1066 C CA . ALA A 1 139 ? 12.707 -21.573 -17.535 1.00 44.44 139 ALA A CA 1
ATOM 1067 C C . ALA A 1 139 ? 13.049 -20.087 -17.858 1.00 44.44 139 ALA A C 1
ATOM 1069 O O . ALA A 1 139 ? 14.231 -19.803 -18.049 1.00 44.44 139 ALA A O 1
ATOM 1070 N N . ALA A 1 140 ? 12.132 -19.117 -17.885 1.00 38.97 140 ALA A N 1
ATOM 1071 C CA . ALA A 1 140 ? 12.466 -17.751 -18.333 1.00 38.97 140 ALA A CA 1
ATOM 1072 C C . ALA A 1 140 ? 12.831 -16.735 -17.227 1.00 38.97 140 ALA A C 1
ATOM 1074 O O . ALA A 1 140 ? 13.283 -15.644 -17.557 1.00 38.97 140 ALA A O 1
ATOM 1075 N N . ASN A 1 141 ? 12.695 -17.063 -15.933 1.00 39.31 141 ASN A N 1
ATOM 1076 C CA . ASN A 1 141 ? 12.874 -16.073 -14.852 1.00 39.31 141 ASN A CA 1
ATOM 1077 C C . ASN A 1 141 ? 14.106 -16.293 -13.946 1.00 39.31 141 ASN A C 1
ATOM 1079 O O . ASN A 1 141 ? 14.193 -15.745 -12.850 1.00 39.31 141 ASN A O 1
ATOM 1083 N N . ARG A 1 142 ? 15.086 -17.095 -14.387 1.00 42.38 142 ARG A N 1
ATOM 1084 C CA . ARG A 1 142 ? 16.254 -17.500 -13.573 1.00 42.38 142 ARG A CA 1
ATOM 1085 C C . ARG A 1 142 ? 17.399 -16.478 -13.466 1.00 42.38 142 ARG A C 1
ATOM 1087 O O . ARG A 1 142 ? 18.417 -16.807 -12.870 1.00 42.38 142 ARG A O 1
ATOM 1094 N N . LEU A 1 143 ? 17.273 -15.258 -13.993 1.00 43.84 143 LEU A N 1
ATOM 1095 C CA . LEU A 1 143 ? 18.397 -14.300 -14.040 1.00 43.84 143 LEU A CA 1
ATOM 1096 C C . LEU A 1 143 ? 18.239 -13.035 -13.177 1.00 43.84 143 LEU A C 1
ATOM 1098 O O . LEU A 1 143 ? 18.953 -12.066 -13.411 1.00 43.84 143 LEU A O 1
ATOM 1102 N N . GLN A 1 144 ? 17.374 -13.030 -12.153 1.00 41.44 144 GLN A N 1
ATOM 1103 C CA . GLN A 1 144 ? 17.297 -11.894 -11.211 1.00 41.44 144 GLN A CA 1
ATOM 1104 C C . GLN A 1 144 ? 17.356 -12.213 -9.708 1.00 41.44 144 GLN A C 1
ATOM 1106 O O . GLN A 1 144 ? 17.244 -11.291 -8.913 1.00 41.44 144 GLN A O 1
ATOM 1111 N N . HIS A 1 145 ? 17.641 -13.446 -9.283 1.00 40.88 145 HIS A N 1
ATOM 1112 C CA . HIS A 1 145 ? 17.914 -13.722 -7.861 1.00 40.88 145 HIS A CA 1
ATOM 1113 C C . HIS A 1 145 ? 19.246 -14.462 -7.689 1.00 40.88 145 HIS A C 1
ATOM 1115 O O . HIS A 1 145 ? 19.298 -15.632 -7.330 1.00 40.88 145 HIS A O 1
ATOM 1121 N N . GLN A 1 146 ? 20.344 -13.762 -7.986 1.00 41.06 146 GLN A N 1
ATOM 1122 C CA . GLN A 1 146 ? 21.691 -14.121 -7.540 1.00 41.06 146 GLN A CA 1
ATOM 1123 C C . GLN A 1 146 ? 22.232 -13.008 -6.639 1.00 41.06 146 GLN A C 1
ATOM 1125 O O . GLN A 1 146 ? 22.864 -12.067 -7.103 1.00 41.06 146 GLN A O 1
ATOM 1130 N N . ALA A 1 147 ? 21.962 -13.152 -5.347 1.00 37.69 147 ALA A N 1
ATOM 1131 C CA . ALA A 1 147 ? 22.817 -12.737 -4.239 1.00 37.69 147 ALA A CA 1
ATOM 1132 C C . ALA A 1 147 ? 22.258 -13.461 -3.012 1.00 37.69 147 ALA A C 1
ATOM 1134 O O . ALA A 1 147 ? 21.454 -12.923 -2.259 1.00 37.69 147 ALA A O 1
ATOM 1135 N N . GLN A 1 148 ? 22.587 -14.746 -2.886 1.00 42.38 148 GLN A N 1
ATOM 1136 C CA . GLN A 1 148 ? 22.223 -15.548 -1.725 1.00 42.38 148 GLN A CA 1
ATOM 1137 C C . GLN A 1 148 ? 23.149 -15.148 -0.569 1.00 42.38 148 GLN A C 1
ATOM 1139 O O . GLN A 1 148 ? 24.052 -15.889 -0.194 1.00 42.38 148 GLN A O 1
ATOM 1144 N N . GLU A 1 149 ? 22.953 -13.936 -0.044 1.00 45.38 149 GLU A N 1
ATOM 1145 C CA . GLU A 1 149 ? 23.214 -13.682 1.366 1.00 45.38 149 GLU A CA 1
ATOM 1146 C C . GLU A 1 149 ? 22.185 -14.521 2.118 1.00 45.38 149 GLU A C 1
ATOM 1148 O O . GLU A 1 149 ? 20.979 -14.281 2.060 1.00 45.38 149 GLU A O 1
ATOM 1153 N N . SER A 1 150 ? 22.651 -15.600 2.737 1.00 47.09 150 SER A N 1
ATOM 1154 C CA . SER A 1 150 ? 21.859 -16.355 3.694 1.00 47.09 150 SER A CA 1
ATOM 1155 C C . SER A 1 150 ? 21.572 -15.432 4.877 1.00 47.09 150 SER A C 1
ATOM 1157 O O . SER A 1 150 ? 22.390 -15.342 5.791 1.00 47.09 150 SER A O 1
ATOM 1159 N N . PHE A 1 151 ? 20.454 -14.705 4.834 1.00 56.62 151 PHE A N 1
ATOM 1160 C CA . PHE A 1 151 ? 19.954 -13.975 5.995 1.00 56.62 151 PHE A CA 1
ATOM 1161 C C . PHE A 1 151 ? 19.852 -14.952 7.166 1.00 56.62 151 PHE A C 1
ATOM 1163 O O . PHE A 1 151 ? 19.302 -16.049 7.002 1.00 56.62 151 PHE A O 1
ATOM 1170 N N . SER A 1 152 ? 20.423 -14.590 8.321 1.00 67.19 152 SER A N 1
ATOM 1171 C CA . SER A 1 152 ? 20.321 -15.440 9.504 1.00 67.19 152 SER A CA 1
ATOM 1172 C C . SER A 1 152 ? 18.854 -15.553 9.895 1.00 67.19 152 SER A C 1
ATOM 1174 O O . SER A 1 152 ? 18.069 -14.620 9.716 1.00 67.19 152 SER A O 1
ATOM 1176 N N . LEU A 1 153 ? 18.476 -16.693 10.461 1.00 61.62 153 LEU A N 1
ATOM 1177 C CA . LEU A 1 153 ? 17.130 -16.930 10.982 1.00 61.62 153 LEU A CA 1
ATOM 1178 C C . LEU A 1 153 ? 16.691 -15.801 11.936 1.00 61.62 153 LEU A C 1
ATOM 1180 O O . LEU A 1 153 ? 15.532 -15.397 11.955 1.00 61.62 153 LEU A O 1
ATOM 1184 N N . GLU A 1 154 ? 17.642 -15.264 12.696 1.00 69.69 154 GLU A N 1
ATOM 1185 C CA . GLU A 1 154 ? 17.486 -14.155 13.634 1.00 69.69 154 GLU A CA 1
ATOM 1186 C C . GLU A 1 154 ? 17.235 -12.817 12.927 1.00 69.69 154 GLU A C 1
ATOM 1188 O O . GLU A 1 154 ? 16.376 -12.053 13.367 1.00 69.69 154 GLU A O 1
ATOM 1193 N N . ASP A 1 155 ? 17.905 -12.562 11.801 1.00 71.19 155 ASP A N 1
ATOM 1194 C CA . ASP A 1 155 ? 17.689 -11.358 10.988 1.00 71.19 155 ASP A CA 1
ATOM 1195 C C . ASP A 1 155 ? 16.288 -11.378 10.365 1.00 71.19 155 ASP A C 1
ATOM 1197 O O . ASP A 1 155 ? 15.606 -10.356 10.298 1.00 71.19 155 ASP A O 1
ATOM 1201 N N . ILE A 1 156 ? 15.823 -12.569 9.971 1.00 65.50 156 ILE A N 1
ATOM 1202 C CA . ILE A 1 156 ? 14.477 -12.791 9.435 1.00 65.50 156 ILE A CA 1
ATOM 1203 C C . ILE A 1 156 ? 13.417 -12.580 10.525 1.00 65.50 156 ILE A C 1
ATOM 1205 O O . ILE A 1 156 ? 12.378 -11.987 10.250 1.00 65.50 156 ILE A O 1
ATOM 1209 N N . LYS A 1 157 ? 13.671 -13.004 11.769 1.00 66.12 157 LYS A N 1
ATOM 1210 C CA . LYS A 1 157 ? 12.765 -12.758 12.908 1.00 66.12 157 LYS A CA 1
ATOM 1211 C C . LYS A 1 157 ? 12.691 -11.281 13.304 1.00 66.12 157 LYS A C 1
ATOM 1213 O O . LYS A 1 157 ? 11.634 -10.826 13.732 1.00 66.12 157 LYS A O 1
ATOM 1218 N N . ALA A 1 158 ? 13.795 -10.545 13.174 1.00 71.56 158 ALA A N 1
ATOM 1219 C CA . ALA A 1 158 ? 13.857 -9.109 13.451 1.00 71.56 158 ALA A CA 1
ATOM 1220 C C . ALA A 1 158 ? 13.297 -8.246 12.303 1.00 71.56 158 ALA A C 1
ATOM 1222 O O . ALA A 1 158 ? 13.021 -7.059 12.495 1.00 71.56 158 ALA A O 1
ATOM 1223 N N . ALA A 1 159 ? 13.134 -8.822 11.110 1.00 70.69 159 ALA A N 1
ATOM 1224 C CA . ALA A 1 159 ? 12.565 -8.137 9.963 1.00 70.69 159 ALA A CA 1
ATOM 1225 C C . ALA A 1 159 ? 11.067 -7.847 10.146 1.00 70.69 159 ALA A C 1
ATOM 1227 O O . ALA A 1 159 ? 10.357 -8.473 10.935 1.00 70.69 159 ALA A O 1
ATOM 1228 N N . HIS A 1 160 ? 10.560 -6.892 9.361 1.00 77.81 160 HIS A N 1
ATOM 1229 C CA . HIS A 1 160 ? 9.135 -6.583 9.349 1.00 77.81 160 HIS A CA 1
ATOM 1230 C C . HIS A 1 160 ? 8.320 -7.851 9.009 1.00 77.81 160 HIS A C 1
ATOM 1232 O O . HIS A 1 160 ? 8.671 -8.547 8.049 1.00 77.81 160 HIS A O 1
ATOM 1238 N N . PRO A 1 161 ? 7.209 -8.130 9.717 1.00 80.19 161 PRO A N 1
ATOM 1239 C CA . PRO A 1 161 ? 6.425 -9.361 9.596 1.00 80.19 161 PRO A CA 1
ATOM 1240 C C . PRO A 1 161 ? 6.142 -9.854 8.184 1.00 80.19 161 PRO A C 1
ATOM 1242 O O . PRO A 1 161 ? 6.246 -11.038 7.882 1.00 80.19 161 PRO A O 1
ATOM 1245 N N . TYR A 1 162 ? 5.803 -8.910 7.314 1.00 83.50 162 TYR A N 1
ATOM 1246 C CA . TYR A 1 162 ? 5.517 -9.153 5.910 1.00 83.50 162 TYR A CA 1
ATOM 1247 C C . TYR A 1 162 ? 6.713 -9.762 5.157 1.00 83.50 162 TYR A C 1
ATOM 1249 O O . TYR A 1 162 ? 6.559 -10.736 4.423 1.00 83.50 162 TYR A O 1
ATOM 1257 N N . ILE A 1 163 ? 7.916 -9.221 5.370 1.00 82.50 163 ILE A N 1
ATOM 1258 C CA . ILE A 1 163 ? 9.144 -9.674 4.704 1.00 82.50 163 ILE A CA 1
ATOM 1259 C C . ILE A 1 163 ? 9.566 -11.035 5.251 1.00 82.50 163 ILE A C 1
ATOM 1261 O O . ILE A 1 163 ? 9.930 -11.916 4.476 1.00 82.50 163 ILE A O 1
ATOM 1265 N N . ALA A 1 164 ? 9.451 -11.231 6.565 1.00 85.44 164 ALA A N 1
ATOM 1266 C CA . ALA A 1 164 ? 9.788 -12.485 7.221 1.00 85.44 164 ALA A CA 1
ATOM 1267 C C . ALA A 1 164 ? 8.903 -13.644 6.734 1.00 85.44 164 ALA A C 1
ATOM 1269 O O . ALA A 1 164 ? 9.407 -14.667 6.273 1.00 85.44 164 ALA A O 1
ATOM 1270 N N . VAL A 1 165 ? 7.579 -13.451 6.758 1.00 87.50 165 VAL A N 1
ATOM 1271 C CA . VAL A 1 165 ? 6.598 -14.451 6.310 1.00 87.50 165 VAL A CA 1
ATOM 1272 C C . VAL A 1 165 ? 6.788 -14.795 4.835 1.00 87.50 165 VAL A C 1
ATOM 1274 O O . VAL A 1 165 ? 6.813 -15.972 4.483 1.00 87.50 165 VAL A O 1
ATOM 1277 N N . ARG A 1 166 ? 6.964 -13.790 3.970 1.00 85.81 166 ARG A N 1
ATOM 1278 C CA . ARG A 1 166 ? 7.163 -14.011 2.535 1.00 85.81 166 ARG A CA 1
ATOM 1279 C C . ARG A 1 166 ? 8.472 -14.742 2.243 1.00 85.81 166 ARG A C 1
ATOM 1281 O O . ARG A 1 166 ? 8.455 -15.713 1.500 1.00 85.81 166 ARG A O 1
ATOM 1288 N N . THR A 1 167 ? 9.578 -14.310 2.849 1.00 82.94 167 THR A N 1
ATOM 1289 C CA . THR A 1 167 ? 10.904 -14.908 2.624 1.00 82.94 167 THR A CA 1
ATOM 1290 C C . THR A 1 167 ? 10.926 -16.371 3.054 1.00 82.94 167 THR A C 1
ATOM 1292 O O . THR A 1 167 ? 11.409 -17.222 2.316 1.00 82.94 167 THR A O 1
ATOM 1295 N N . LEU A 1 168 ? 10.348 -16.693 4.214 1.00 84.25 168 LEU A N 1
ATOM 1296 C CA . LEU A 1 168 ? 10.273 -18.073 4.694 1.00 84.25 168 LEU A CA 1
ATOM 1297 C C . LEU A 1 168 ? 9.324 -18.925 3.840 1.00 84.25 168 LEU A C 1
ATOM 1299 O O . LEU A 1 168 ? 9.624 -20.076 3.536 1.00 84.25 168 LEU A O 1
ATOM 1303 N N . TYR A 1 169 ? 8.204 -18.364 3.392 1.00 86.44 169 TYR A N 1
ATOM 1304 C CA . TYR A 1 169 ? 7.295 -19.074 2.495 1.00 86.44 169 TYR A CA 1
ATOM 1305 C C . TYR A 1 169 ? 7.939 -19.356 1.128 1.00 86.44 169 TYR A C 1
ATOM 1307 O O . TYR A 1 169 ? 7.825 -20.463 0.607 1.00 86.44 169 TYR A O 1
ATOM 1315 N N . GLU A 1 170 ? 8.684 -18.396 0.571 1.00 83.94 170 GLU A N 1
ATOM 1316 C CA . GLU A 1 170 ? 9.472 -18.566 -0.660 1.00 83.94 170 GLU A CA 1
ATOM 1317 C C . GLU A 1 170 ? 10.630 -19.567 -0.482 1.00 83.94 170 GLU A C 1
ATOM 1319 O O . GLU A 1 170 ? 10.982 -20.275 -1.423 1.00 83.94 170 GLU A O 1
ATOM 1324 N N . GLN A 1 171 ? 11.179 -19.685 0.731 1.00 84.62 171 GLN A N 1
ATOM 1325 C CA . GLN A 1 171 ? 12.153 -20.716 1.114 1.00 84.62 171 GLN A CA 1
ATOM 1326 C C . GLN A 1 171 ? 11.521 -22.106 1.329 1.00 84.62 171 GLN A C 1
ATOM 1328 O O . GLN A 1 171 ? 12.244 -23.072 1.573 1.00 84.62 171 GLN A O 1
ATOM 1333 N N . GLY A 1 172 ? 10.195 -22.225 1.213 1.00 79.25 172 GLY A N 1
ATOM 1334 C CA . GLY A 1 172 ? 9.465 -23.489 1.302 1.00 79.25 172 GLY A CA 1
ATOM 1335 C C . GLY A 1 172 ? 9.019 -23.874 2.713 1.00 79.25 172 GLY A C 1
ATOM 1336 O O . GLY A 1 172 ? 8.556 -24.997 2.909 1.00 79.25 172 GLY A O 1
ATOM 1337 N N . TYR A 1 173 ? 9.129 -22.975 3.695 1.00 85.06 173 TYR A N 1
ATOM 1338 C CA . TYR A 1 173 ? 8.591 -23.224 5.030 1.00 85.06 173 TYR A CA 1
ATOM 1339 C C . TYR A 1 173 ? 7.062 -23.217 5.004 1.00 85.06 173 TYR A C 1
ATOM 1341 O O . TYR A 1 173 ? 6.427 -22.384 4.351 1.00 85.06 173 TYR A O 1
ATOM 1349 N N . SER A 1 174 ? 6.451 -24.144 5.743 1.00 87.94 174 SER A N 1
ATOM 1350 C CA . SER A 1 174 ? 4.995 -24.190 5.853 1.00 87.94 174 SER A CA 1
ATOM 1351 C C . SER A 1 174 ? 4.479 -23.016 6.691 1.00 87.94 174 SER A C 1
ATOM 1353 O O . SER A 1 174 ? 5.178 -22.499 7.559 1.00 87.94 174 SER A O 1
ATOM 1355 N N . ILE A 1 175 ? 3.218 -22.622 6.495 1.00 85.38 175 ILE A N 1
ATOM 1356 C CA . ILE A 1 175 ? 2.557 -21.561 7.284 1.00 85.38 175 ILE A CA 1
ATOM 1357 C C . ILE A 1 175 ? 2.700 -21.818 8.792 1.00 85.38 175 ILE A C 1
ATOM 1359 O O . ILE A 1 175 ? 2.908 -20.890 9.570 1.00 85.38 175 ILE A O 1
ATOM 1363 N N . ARG A 1 176 ? 2.641 -23.090 9.200 1.00 86.00 176 ARG A N 1
ATOM 1364 C CA . ARG A 1 176 ? 2.835 -23.516 10.585 1.00 86.00 176 ARG A CA 1
ATOM 1365 C C . ARG A 1 176 ? 4.260 -23.286 11.068 1.00 86.00 176 ARG A C 1
ATOM 1367 O O . ARG A 1 176 ? 4.434 -22.761 12.164 1.00 86.00 176 ARG A O 1
ATOM 1374 N N . ASP A 1 177 ? 5.247 -23.676 10.271 1.00 86.69 177 ASP A N 1
ATOM 1375 C CA . ASP A 1 177 ? 6.652 -23.521 10.643 1.00 86.69 177 ASP A CA 1
ATOM 1376 C C . ASP A 1 177 ? 7.010 -22.042 10.719 1.00 86.69 177 ASP A C 1
ATOM 1378 O O . ASP A 1 177 ? 7.642 -21.622 11.675 1.00 86.69 177 ASP A O 1
ATOM 1382 N N . ILE A 1 178 ? 6.512 -21.231 9.785 1.00 85.56 178 ILE A N 1
ATOM 1383 C CA . ILE A 1 178 ? 6.658 -19.771 9.793 1.00 85.56 178 ILE A CA 1
ATOM 1384 C C . ILE A 1 178 ? 6.018 -19.167 11.044 1.00 85.56 178 ILE A C 1
ATOM 1386 O O . ILE A 1 178 ? 6.639 -18.355 11.722 1.00 85.56 178 ILE A O 1
ATOM 1390 N N . ALA A 1 179 ? 4.791 -19.575 11.373 1.00 86.69 179 ALA A N 1
ATOM 1391 C CA . ALA A 1 179 ? 4.082 -19.118 12.564 1.00 86.69 179 ALA A CA 1
ATOM 1392 C C . ALA A 1 179 ? 4.855 -19.457 13.844 1.00 86.69 179 ALA A C 1
ATOM 1394 O O . ALA A 1 179 ? 5.005 -18.615 14.723 1.00 86.69 179 ALA A O 1
ATOM 1395 N N . GLN A 1 180 ? 5.414 -20.663 13.925 1.00 87.06 180 GLN A N 1
ATOM 1396 C CA . GLN A 1 180 ? 6.228 -21.077 15.063 1.00 87.06 180 GLN A CA 1
ATOM 1397 C C . GLN A 1 180 ? 7.574 -20.346 15.106 1.00 87.06 180 GLN A C 1
ATOM 1399 O O . GLN A 1 180 ? 8.041 -19.961 16.175 1.00 87.06 180 GLN A O 1
ATOM 1404 N N . LEU A 1 181 ? 8.195 -20.131 13.950 1.00 84.88 181 LEU A N 1
ATOM 1405 C CA . LEU A 1 181 ? 9.493 -19.484 13.837 1.00 84.88 181 LEU A CA 1
ATOM 1406 C C . LEU A 1 181 ? 9.427 -18.000 14.201 1.00 84.88 181 LEU A C 1
ATOM 1408 O O . LEU A 1 181 ? 10.351 -17.486 14.831 1.00 84.88 181 LEU A O 1
ATOM 1412 N N . LEU A 1 182 ? 8.336 -17.340 13.818 1.00 85.31 182 LEU A N 1
ATOM 1413 C CA . LEU A 1 182 ? 8.081 -15.921 14.051 1.00 85.31 182 LEU A CA 1
ATOM 1414 C C . LEU A 1 182 ? 7.221 -15.653 15.295 1.00 85.31 182 LEU A C 1
ATOM 1416 O O . LEU A 1 182 ? 6.844 -14.505 15.512 1.00 85.31 182 LEU A O 1
ATOM 1420 N N . GLU A 1 183 ? 6.899 -16.687 16.080 1.00 86.38 183 GLU A N 1
ATOM 1421 C CA . GLU A 1 183 ? 6.058 -16.608 17.288 1.00 86.38 183 GLU A CA 1
ATOM 1422 C C . GLU A 1 183 ? 4.710 -15.903 17.041 1.00 86.38 183 GLU A C 1
ATOM 1424 O O . GLU A 1 183 ? 4.243 -15.078 17.824 1.00 86.38 183 GLU A O 1
ATOM 1429 N N . ARG A 1 184 ? 4.078 -16.223 15.907 1.00 81.56 184 ARG A N 1
ATOM 1430 C CA . ARG A 1 184 ? 2.865 -15.575 15.390 1.00 81.56 184 ARG A CA 1
ATOM 1431 C C . ARG A 1 184 ? 1.722 -16.551 15.177 1.00 81.56 184 ARG A C 1
ATOM 1433 O O . ARG A 1 184 ? 1.907 -17.764 15.115 1.00 81.56 184 ARG A O 1
ATOM 1440 N N . GLY A 1 185 ? 0.512 -16.011 15.040 1.00 86.94 185 GLY A N 1
ATOM 1441 C CA . GLY A 1 185 ? -0.669 -16.807 14.722 1.00 86.94 185 GLY A CA 1
ATOM 1442 C C . GLY A 1 185 ? -0.621 -17.328 13.284 1.00 86.94 185 GLY A C 1
ATOM 1443 O O . GLY A 1 185 ? -0.292 -16.592 12.360 1.00 86.94 185 GLY A O 1
ATOM 1444 N N . GLN A 1 186 ? -1.008 -18.583 13.058 1.00 84.75 186 GLN A N 1
ATOM 1445 C CA . GLN A 1 186 ? -1.065 -19.151 11.700 1.00 84.75 186 GLN A CA 1
ATOM 1446 C C . GLN A 1 186 ? -2.023 -18.380 10.786 1.00 84.75 186 GLN A C 1
ATOM 1448 O O . GLN A 1 186 ? -1.687 -18.128 9.633 1.00 84.75 186 GLN A O 1
ATOM 1453 N N . GLY A 1 187 ? -3.166 -17.933 11.320 1.00 80.44 187 GLY A N 1
ATOM 1454 C CA . GLY A 1 187 ? -4.104 -17.082 10.584 1.00 80.44 187 GLY A CA 1
ATOM 1455 C C . GLY A 1 187 ? -3.519 -15.713 10.226 1.00 80.44 187 GLY A C 1
ATOM 1456 O O . GLY A 1 187 ? -3.859 -15.158 9.189 1.00 80.44 187 GLY A O 1
ATOM 1457 N N . GLU A 1 188 ? -2.589 -15.189 11.029 1.00 83.06 188 GLU A N 1
ATOM 1458 C CA . GLU A 1 188 ? -1.869 -13.948 10.725 1.00 83.06 188 GLU A CA 1
ATOM 1459 C C . GLU A 1 188 ? -0.871 -14.163 9.581 1.00 83.06 188 GLU A C 1
ATOM 1461 O O . GLU A 1 188 ? -0.824 -13.376 8.639 1.00 83.06 188 GLU A O 1
ATOM 1466 N N . VAL A 1 189 ? -0.123 -15.269 9.613 1.00 87.06 189 VAL A N 1
ATOM 1467 C CA . VAL A 1 189 ? 0.794 -15.663 8.532 1.00 87.06 189 VAL A CA 1
ATOM 1468 C C . VAL A 1 189 ? 0.027 -15.896 7.226 1.00 87.06 189 VAL A C 1
ATOM 1470 O O . VAL A 1 189 ? 0.429 -15.409 6.171 1.00 87.06 189 VAL A O 1
ATOM 1473 N N . GLU A 1 190 ? -1.106 -16.591 7.287 1.00 85.44 190 GLU A N 1
ATOM 1474 C CA . GLU A 1 190 ? -1.962 -16.850 6.131 1.00 85.44 190 GLU A CA 1
ATOM 1475 C C . GLU A 1 190 ? -2.597 -15.569 5.577 1.00 85.44 190 GLU A C 1
ATOM 1477 O O . GLU A 1 190 ? -2.603 -15.361 4.362 1.00 85.44 190 GLU A O 1
ATOM 1482 N N . LEU A 1 191 ? -3.071 -14.675 6.450 1.00 86.31 191 LEU A N 1
ATOM 1483 C CA . LEU A 1 191 ? -3.588 -13.367 6.055 1.00 86.31 191 LEU A CA 1
ATOM 1484 C C . LEU A 1 191 ? -2.512 -12.552 5.333 1.00 86.31 191 LEU A C 1
ATOM 1486 O O . LEU A 1 191 ? -2.772 -12.023 4.254 1.00 86.31 191 LEU A O 1
ATOM 1490 N N . ILE A 1 192 ? -1.292 -12.508 5.872 1.00 86.19 192 ILE A N 1
ATOM 1491 C CA . ILE A 1 192 ? -0.151 -11.821 5.251 1.00 86.19 192 ILE A CA 1
ATOM 1492 C C . ILE A 1 192 ? 0.137 -12.397 3.855 1.00 86.19 192 ILE A C 1
ATOM 1494 O O . ILE A 1 192 ? 0.289 -11.642 2.889 1.00 86.19 192 ILE A O 1
ATOM 1498 N N . LEU A 1 193 ? 0.154 -13.723 3.702 1.00 85.94 193 LEU A N 1
ATOM 1499 C CA . LEU A 1 193 ? 0.359 -14.372 2.401 1.00 85.94 193 LEU A CA 1
ATOM 1500 C C . LEU A 1 193 ? -0.790 -14.104 1.420 1.00 85.94 193 LEU A C 1
ATOM 1502 O O . LEU A 1 193 ? -0.560 -13.919 0.223 1.00 85.94 193 LEU A O 1
ATOM 1506 N N . ASN A 1 194 ? -2.029 -14.062 1.901 1.00 82.50 194 ASN A N 1
ATOM 1507 C CA . ASN A 1 194 ? -3.199 -13.796 1.069 1.00 82.50 194 ASN A CA 1
ATOM 1508 C C . ASN A 1 194 ? -3.255 -12.339 0.604 1.00 82.50 194 ASN A C 1
ATOM 1510 O O . ASN A 1 194 ? -3.547 -12.096 -0.565 1.00 82.50 194 ASN A O 1
ATOM 1514 N N . LEU A 1 195 ? -2.889 -11.384 1.459 1.00 81.75 195 LEU A N 1
ATOM 1515 C CA . LEU A 1 195 ? -2.719 -9.980 1.073 1.00 81.75 195 LEU A CA 1
ATOM 1516 C C . LEU A 1 195 ? -1.587 -9.814 0.045 1.00 81.75 195 LEU A C 1
ATOM 1518 O O . LEU A 1 195 ? -1.734 -9.057 -0.911 1.00 81.75 195 LEU A O 1
ATOM 1522 N N . THR A 1 196 ? -0.510 -10.598 0.173 1.00 69.69 196 THR A N 1
ATOM 1523 C CA . THR A 1 196 ? 0.596 -10.628 -0.802 1.00 69.69 196 THR A CA 1
ATOM 1524 C C . THR A 1 196 ? 0.136 -11.130 -2.175 1.00 69.69 196 THR A C 1
ATOM 1526 O O . THR A 1 196 ? 0.522 -10.580 -3.203 1.00 69.69 196 THR A O 1
ATOM 1529 N N . ARG A 1 197 ? -0.706 -12.173 -2.216 1.00 66.00 197 ARG A N 1
ATOM 1530 C CA . ARG A 1 197 ? -1.205 -12.763 -3.472 1.00 66.00 197 ARG A CA 1
ATOM 1531 C C . ARG A 1 197 ? -2.310 -11.937 -4.129 1.00 66.00 197 ARG A C 1
ATOM 1533 O O . ARG A 1 197 ? -2.347 -11.844 -5.352 1.00 66.00 197 ARG A O 1
ATOM 1540 N N . LYS A 1 198 ? -3.186 -11.307 -3.339 1.00 58.84 198 LYS A N 1
ATOM 1541 C CA . LYS A 1 198 ? -4.321 -10.515 -3.842 1.00 58.84 198 LYS A CA 1
ATOM 1542 C C . LYS A 1 198 ? -3.893 -9.212 -4.539 1.00 58.84 198 LYS A C 1
ATOM 1544 O O . LYS A 1 198 ? -4.664 -8.689 -5.333 1.00 58.84 198 LYS A O 1
ATOM 1549 N N . GLN A 1 199 ? -2.665 -8.726 -4.321 1.00 49.31 199 GLN A N 1
ATOM 1550 C CA . GLN A 1 199 ? -2.104 -7.596 -5.080 1.00 49.31 199 GLN A CA 1
ATOM 1551 C C . GLN A 1 199 ? -1.657 -7.944 -6.516 1.00 49.31 199 GLN A C 1
ATOM 1553 O O . GLN A 1 199 ? -1.300 -7.041 -7.269 1.00 49.31 199 GLN A O 1
ATOM 1558 N N . ILE A 1 200 ? -1.700 -9.214 -6.944 1.00 47.62 200 ILE A N 1
ATOM 1559 C CA . ILE A 1 200 ? -1.360 -9.621 -8.319 1.00 47.62 200 ILE A CA 1
ATOM 1560 C C . ILE A 1 200 ? -2.581 -10.273 -8.977 1.00 47.62 200 ILE A C 1
ATOM 1562 O O . ILE A 1 200 ? -2.616 -11.466 -9.268 1.00 47.62 200 ILE A O 1
ATOM 1566 N N . THR A 1 201 ? -3.631 -9.493 -9.208 1.00 35.19 201 THR A N 1
ATOM 1567 C CA . THR A 1 201 ? -4.638 -9.826 -10.226 1.00 35.19 201 THR A CA 1
ATOM 1568 C C . THR A 1 201 ? -5.092 -8.530 -10.895 1.00 35.19 201 THR A C 1
ATOM 1570 O O . THR A 1 201 ? -6.034 -7.901 -10.418 1.00 35.19 201 THR A O 1
ATOM 1573 N N . PRO A 1 202 ? -4.401 -8.073 -11.956 1.00 43.84 202 PRO A N 1
ATOM 1574 C CA . PRO A 1 202 ? -4.956 -7.048 -12.823 1.00 43.84 202 PRO A CA 1
ATOM 1575 C C . PRO A 1 202 ? -6.095 -7.690 -13.626 1.00 43.84 202 PRO A C 1
ATOM 1577 O O . PRO A 1 202 ? -5.891 -8.724 -14.266 1.00 43.84 202 PRO A O 1
ATOM 1580 N N . TRP A 1 203 ? -7.290 -7.110 -13.541 1.00 43.66 203 TRP A N 1
ATOM 1581 C CA . TRP A 1 203 ? -8.313 -7.282 -14.572 1.00 43.66 203 TRP A CA 1
ATOM 1582 C C . TRP A 1 203 ? -7.959 -6.411 -15.775 1.00 43.66 203 TRP A C 1
ATOM 1584 O O . TRP A 1 203 ? -7.466 -5.282 -15.544 1.00 43.66 203 TRP A O 1
#

Sequence (203 aa):
MSAITAVLISIAALLIAIALFTMSRQKAFMESYLQLFNDTLSEASLVRQDLEAMMENAVQVSETIIQDMDESIQQLMTLREGMNSLPVAAVLEDDGQLSRHKGQADLPQAPSASISHNNTQPDQPTVYYLTEQEEAYPAANRLQHQAQESFSLEDIKAAHPYIAVRTLYEQGYSIRDIAQLLERGQGEVELILNLTRKQITPW

pLDDT: mean 70.3, std 21.55, range [31.91, 96.62]

Radius of gyration: 37.81 Å; chains: 1; bounding box: 73×51×126 Å

Foldseek 3Di:
DVVVVVVVVVVVVVVVVVVVVVVVVVVVVVVVVVVVVVVVVVVVVVVVVVVVVVVVVVVVVVVVVVVVVVVVVVVVVVVVVVVVPDDPPDDDDDDDDDDDDDDDDDDPDDDDDDDDDDDDDDDDDDDDDDDDDDDDDDDDPPPPDPDPPPQPLVNLLVDDLLSSLVVVVVVVDDLVRSCVSNVHDSVVSVVSVVVVVVVPDDD